Protein AF-A0A7X2PID3-F1 (afdb_monomer)

Solvent-accessible surface area (backbone atoms only — not comparable to full-atom values): 10581 Å² total; per-residue (Å²): 143,71,69,73,67,54,54,54,52,54,54,49,55,57,60,65,68,38,76,79,50,71,44,66,67,56,44,52,41,30,60,63,50,22,77,41,96,70,29,56,74,47,32,72,69,48,51,76,67,52,42,20,40,58,51,20,53,51,49,49,54,57,49,44,69,58,53,61,97,83,53,59,72,64,43,48,53,52,49,40,38,53,50,31,47,40,32,70,4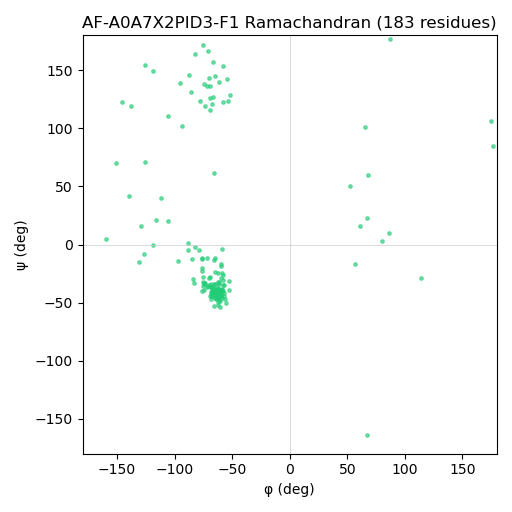1,57,72,47,56,77,84,57,35,40,66,49,29,46,55,63,26,58,72,76,64,50,79,40,79,86,34,38,59,43,53,27,52,36,52,42,68,67,32,52,52,95,94,35,47,46,42,53,76,57,65,65,27,28,51,32,32,36,42,70,57,36,62,54,100,82,54,83,57,26,68,56,51,50,52,53,42,48,49,58,33,48,77,72,41,91,72,83,75,93,81,88,83,87,83,85,125

Foldseek 3Di:
DPDPVVVVVVVVVVLCPDPLVPDPVLVVLLCVLLVDPPHNVNSSVDDSLRSLLSVLVVLLVLLCVLADPPWDPVLSLLLLLLLLLCQLLQFDALVVQQVVLVVSCVQQVNAGVVGSVSSSVSSCVSQDDPNGRGHDDDNSSSVSSLCVNQVDPPDGCSVVSVVVSVVSSVVVCPDDDDDDDPPDD

Sequence (185 aa):
MEPRFQEETHSFDNRLAESRWQGPLYRMMAALVSVQPGGLPEALSLTRADLALHLADREIGRIGRFLPSAAPEESAQLLTRLAAIVTACRSLEPSELLPIAVEESAIPGIQFPGGPRVAATRIAEALSRQDRLAPIVPDTVGEAVLLSAFGGRNLPGGTQALVRTARRADQRHDANVCFAITRTC

pLDDT: mean 79.77, std 17.1, range [28.94, 94.88]

Mean predicted aligned error: 9.63 Å

Radius of gyration: 19.4 Å; Cα contacts (8 Å, |Δi|>4): 186; chains: 1; bounding box: 54×44×45 Å

Structure (mmCIF, N/CA/C/O backbone):
data_AF-A0A7X2PID3-F1
#
_entry.id   AF-A0A7X2PID3-F1
#
loop_
_atom_site.group_PDB
_atom_site.id
_atom_site.type_symbol
_atom_site.label_atom_id
_atom_site.label_alt_id
_atom_site.label_comp_id
_atom_site.label_asym_id
_atom_site.label_entity_id
_atom_site.label_seq_id
_atom_site.pdbx_PDB_ins_code
_atom_site.Cartn_x
_atom_site.Cartn_y
_atom_site.Cartn_z
_atom_site.occupancy
_atom_site.B_iso_or_equiv
_atom_site.auth_seq_id
_atom_site.auth_comp_id
_atom_site.auth_asym_id
_atom_site.auth_atom_id
_atom_site.pdbx_PDB_model_num
ATOM 1 N N . MET A 1 1 ? -37.473 -19.645 23.113 1.00 46.62 1 MET A N 1
ATOM 2 C CA . MET A 1 1 ? -36.323 -19.615 22.184 1.00 46.62 1 MET A CA 1
ATOM 3 C C . MET A 1 1 ? -35.983 -18.148 21.975 1.00 46.62 1 MET A C 1
ATOM 5 O O . MET A 1 1 ? -36.438 -17.573 21.008 1.00 46.62 1 MET A O 1
ATOM 9 N N . GLU A 1 2 ? -35.325 -17.510 22.949 1.00 53.31 2 GLU A N 1
ATOM 10 C CA . GLU A 1 2 ? -35.147 -16.041 22.957 1.00 53.31 2 GLU A CA 1
ATOM 11 C C . GLU A 1 2 ? -34.005 -15.441 23.823 1.00 53.31 2 GLU A C 1
ATOM 13 O O . GLU A 1 2 ? -33.902 -14.223 23.839 1.00 53.31 2 GLU A O 1
ATOM 18 N N . PRO A 1 3 ? -33.103 -16.185 24.508 1.00 54.94 3 PRO A N 1
ATOM 19 C CA . PRO A 1 3 ? -32.028 -15.527 25.269 1.00 54.94 3 PRO A CA 1
ATOM 20 C C . PRO A 1 3 ? -30.805 -15.142 24.409 1.00 54.94 3 PRO A C 1
ATOM 22 O O . PRO A 1 3 ? -30.186 -14.109 24.641 1.00 54.94 3 PRO A O 1
ATOM 25 N N . ARG A 1 4 ? -30.470 -15.930 23.373 1.00 54.03 4 ARG A N 1
ATOM 26 C CA . ARG A 1 4 ? -29.217 -15.766 22.603 1.00 54.03 4 ARG A CA 1
ATOM 27 C C . ARG A 1 4 ? -29.169 -14.478 21.758 1.00 54.03 4 ARG A C 1
ATOM 29 O O . ARG A 1 4 ? -28.113 -13.876 21.637 1.00 54.03 4 ARG A O 1
ATOM 36 N N . PHE A 1 5 ? -30.303 -14.026 21.218 1.00 52.12 5 PHE A N 1
ATOM 37 C CA . PHE A 1 5 ? -30.361 -12.805 20.393 1.00 52.12 5 PHE A CA 1
ATOM 38 C C . PHE A 1 5 ? -30.274 -11.505 21.217 1.00 52.12 5 PHE A C 1
ATOM 40 O O . PHE A 1 5 ? -29.781 -10.489 20.725 1.00 52.12 5 PHE A O 1
ATOM 47 N N . GLN A 1 6 ? -30.723 -11.521 22.477 1.00 52.59 6 GLN A N 1
ATOM 48 C CA . GLN A 1 6 ? -30.641 -10.349 23.357 1.00 52.59 6 GLN A CA 1
ATOM 49 C C . GLN A 1 6 ? -29.206 -10.102 23.847 1.00 52.59 6 GLN A C 1
ATOM 51 O O . GLN A 1 6 ? -28.764 -8.954 23.867 1.00 52.59 6 GLN A O 1
ATOM 56 N N . GLU A 1 7 ? -28.450 -11.157 24.167 1.00 59.66 7 GLU A N 1
ATOM 57 C CA . GLU A 1 7 ? -27.035 -11.041 24.559 1.00 59.66 7 GLU A CA 1
ATOM 58 C C . GLU A 1 7 ? -26.162 -10.436 23.447 1.00 59.66 7 GLU A C 1
ATOM 60 O O . GLU A 1 7 ? -25.331 -9.565 23.715 1.00 59.66 7 GLU A O 1
ATOM 65 N N . GLU A 1 8 ? -26.381 -10.837 22.191 1.00 58.53 8 GLU A N 1
ATOM 66 C CA . GLU A 1 8 ? -25.640 -10.310 21.037 1.00 58.53 8 GLU A CA 1
ATOM 67 C C . GLU A 1 8 ? -25.922 -8.817 20.795 1.00 58.53 8 GLU A C 1
ATOM 69 O O . GLU A 1 8 ? -24.996 -8.052 20.515 1.00 58.53 8 GLU A O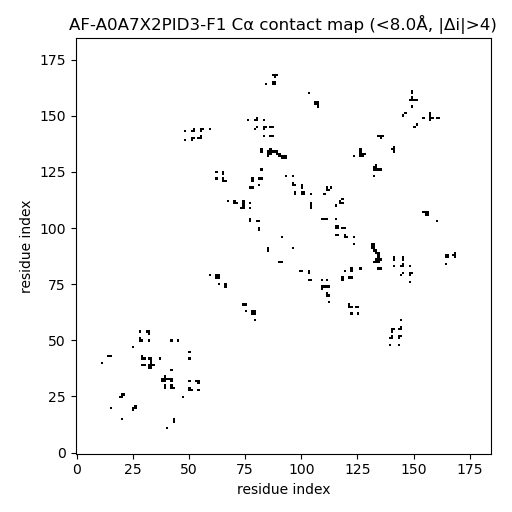 1
ATOM 74 N N . THR A 1 9 ? -27.172 -8.380 20.985 1.00 62.22 9 THR A N 1
ATOM 75 C CA . THR A 1 9 ? -27.581 -6.974 20.805 1.00 62.22 9 THR A CA 1
ATOM 76 C C . THR A 1 9 ? -26.977 -6.070 21.887 1.00 62.22 9 THR A C 1
ATOM 78 O O . THR A 1 9 ? -26.392 -5.033 21.579 1.00 62.22 9 THR A O 1
ATOM 81 N N . HIS A 1 10 ? -27.011 -6.498 23.154 1.00 66.06 10 HIS A N 1
ATOM 82 C CA . HIS A 1 10 ? -26.393 -5.746 24.252 1.00 66.06 10 HIS A CA 1
ATOM 83 C C . HIS A 1 10 ? -24.861 -5.700 24.162 1.00 66.06 10 HIS A C 1
ATOM 85 O O . HIS A 1 10 ? -24.253 -4.674 24.470 1.00 66.06 10 HIS A O 1
ATOM 91 N N . SER A 1 11 ? -24.215 -6.787 23.727 1.00 74.81 11 SER A N 1
ATOM 92 C CA . SER A 1 11 ? -22.766 -6.807 23.488 1.00 74.81 11 SER A CA 1
ATOM 93 C C . SER A 1 11 ? -22.364 -5.836 22.374 1.00 74.81 11 SER A C 1
ATOM 95 O O . SER A 1 11 ? -21.377 -5.111 22.502 1.00 74.81 11 SER A O 1
ATOM 97 N N . PHE A 1 12 ? -23.153 -5.776 21.301 1.00 70.31 12 PHE A N 1
ATOM 98 C CA . PHE A 1 12 ? -22.946 -4.852 20.192 1.00 70.31 12 PHE A CA 1
ATOM 99 C C . PHE A 1 12 ? -23.050 -3.381 20.621 1.00 70.31 12 PHE A C 1
ATOM 101 O O . PHE A 1 12 ? -22.114 -2.613 20.379 1.00 70.31 12 PHE A O 1
ATOM 108 N N . ASP A 1 13 ? -24.138 -3.004 21.298 1.00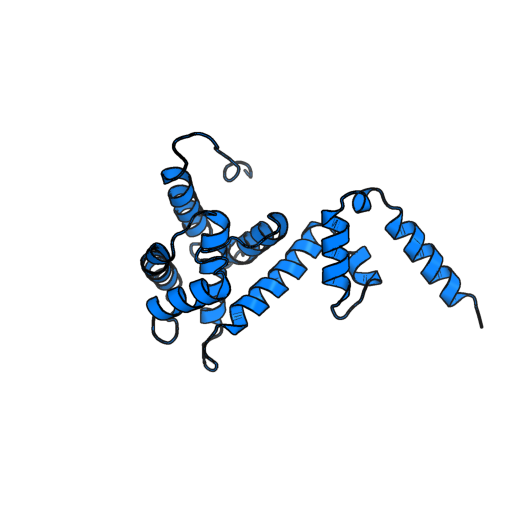 76.56 13 ASP A N 1
ATOM 109 C CA . ASP A 1 13 ? -24.376 -1.622 21.732 1.00 76.56 13 ASP A CA 1
ATOM 110 C C . ASP A 1 13 ? -23.286 -1.137 22.694 1.00 76.56 13 ASP A C 1
ATOM 112 O O . ASP A 1 13 ? -22.763 -0.029 22.551 1.00 76.56 13 ASP A O 1
ATOM 116 N N . ASN A 1 14 ? -22.864 -2.003 23.620 1.00 79.62 14 ASN A N 1
ATOM 117 C CA . ASN A 1 14 ? -21.778 -1.702 24.548 1.00 79.62 14 ASN A CA 1
ATOM 118 C C . ASN A 1 14 ? -20.450 -1.459 23.823 1.00 79.62 14 ASN A C 1
ATOM 120 O O . ASN A 1 14 ? -19.725 -0.528 24.172 1.00 79.62 14 ASN A O 1
ATOM 124 N N . ARG A 1 15 ? -20.137 -2.253 22.790 1.00 77.06 15 ARG A N 1
ATOM 125 C CA . ARG A 1 15 ? -18.902 -2.086 22.011 1.00 77.06 15 ARG A CA 1
ATOM 126 C C . ARG A 1 15 ? -18.921 -0.808 21.198 1.00 77.06 15 ARG A C 1
ATOM 128 O O . ARG A 1 15 ? -17.903 -0.129 21.139 1.00 77.06 15 ARG A O 1
ATOM 135 N N . LEU A 1 16 ? -20.054 -0.461 20.589 1.00 76.94 16 LEU A N 1
ATOM 136 C CA . LEU A 1 16 ? -20.193 0.767 19.805 1.00 76.94 16 LEU A CA 1
ATOM 137 C C . LEU A 1 16 ? -20.163 2.030 20.686 1.00 76.94 16 LEU A C 1
ATOM 139 O O . LEU A 1 16 ? -19.709 3.080 20.230 1.00 76.94 16 LEU A O 1
ATOM 143 N N . ALA A 1 17 ? -20.587 1.923 21.949 1.00 82.19 17 ALA A N 1
ATOM 144 C CA . ALA A 1 17 ? -20.535 3.006 22.930 1.00 82.19 17 ALA A CA 1
ATOM 145 C C . ALA A 1 17 ? -19.112 3.333 23.432 1.00 82.19 17 ALA A C 1
ATOM 147 O O . ALA A 1 17 ? -18.910 4.366 24.075 1.00 82.19 17 ALA A O 1
ATOM 148 N N . GLU A 1 18 ? -18.110 2.494 23.142 1.00 83.19 18 GLU A N 1
ATOM 149 C CA . GLU A 1 18 ? -16.726 2.731 23.562 1.00 83.19 18 GLU A CA 1
ATOM 150 C C . GLU A 1 18 ? -16.154 4.033 22.968 1.00 83.19 18 GLU A C 1
ATOM 152 O O . GLU A 1 18 ? -16.320 4.350 21.786 1.00 83.19 18 GLU A O 1
ATOM 157 N N . SER A 1 19 ? -15.389 4.776 23.775 1.00 80.75 19 SER A N 1
ATOM 158 C CA . SER A 1 19 ? -14.834 6.090 23.407 1.00 80.75 19 SER A CA 1
ATOM 159 C C . SER A 1 19 ? -13.946 6.068 22.158 1.00 80.75 19 SER A C 1
ATOM 161 O O . SER A 1 19 ? -13.867 7.069 21.442 1.00 80.75 19 SER A O 1
ATOM 163 N N . ARG A 1 20 ? -13.321 4.926 21.838 1.00 78.00 20 ARG A N 1
ATOM 164 C CA . ARG A 1 20 ? -12.522 4.763 20.615 1.00 78.00 20 ARG A CA 1
ATOM 165 C C . ARG A 1 20 ? -13.328 5.042 19.344 1.00 78.00 20 ARG A C 1
ATOM 167 O O . ARG A 1 20 ? -12.763 5.565 18.387 1.00 78.00 20 ARG A O 1
ATOM 174 N N . TRP A 1 21 ? -14.641 4.792 19.341 1.00 81.62 21 TRP A N 1
ATOM 175 C CA . TRP A 1 21 ? -15.518 5.001 18.183 1.00 81.62 21 TRP A CA 1
ATOM 176 C C . TRP A 1 21 ? -15.938 6.451 17.957 1.00 81.62 21 TRP A C 1
ATOM 178 O O . TRP A 1 21 ? -16.547 6.751 16.933 1.00 81.62 21 TRP A O 1
ATOM 188 N N . GLN A 1 22 ? -15.584 7.383 18.842 1.00 81.25 22 GLN A N 1
ATOM 189 C CA . GLN A 1 22 ? -15.936 8.794 18.658 1.00 81.25 22 GLN A CA 1
ATOM 190 C C . GLN A 1 22 ? -15.316 9.377 17.373 1.00 81.25 22 GLN A C 1
ATOM 192 O O . GLN A 1 22 ? -15.947 10.179 16.680 1.00 81.25 22 GLN A O 1
ATOM 197 N N . GLY A 1 23 ? -14.132 8.892 16.976 1.00 84.44 23 GLY A N 1
ATOM 198 C CA . GLY A 1 23 ? -13.455 9.300 15.746 1.00 84.44 23 GLY A CA 1
ATOM 199 C C . GLY A 1 23 ? -14.197 8.854 14.471 1.00 84.44 23 GLY A C 1
ATOM 200 O O . GLY A 1 23 ? -14.346 7.648 14.253 1.00 84.44 23 GLY A O 1
ATOM 201 N N . PRO A 1 24 ? -14.616 9.776 13.579 1.00 87.06 24 PRO A N 1
ATOM 202 C CA . PRO A 1 24 ? -15.381 9.426 12.377 1.00 87.06 24 PRO A CA 1
ATOM 203 C C . PRO A 1 24 ? -14.595 8.519 11.421 1.00 87.06 24 PRO A C 1
ATOM 205 O O . PRO A 1 24 ? -15.148 7.559 10.893 1.00 87.06 24 PRO A O 1
ATOM 208 N N . LEU A 1 25 ? -13.286 8.750 11.269 1.00 86.56 25 LEU A N 1
ATOM 209 C CA . LEU A 1 25 ? -12.424 7.918 10.426 1.00 86.56 25 LEU A CA 1
ATOM 210 C C . LEU A 1 25 ? -12.391 6.454 10.887 1.00 86.56 25 LEU A C 1
ATOM 212 O O . LEU A 1 25 ? -12.456 5.543 10.070 1.00 86.56 25 LEU A O 1
ATOM 216 N N . TYR A 1 26 ? -12.318 6.220 12.197 1.00 87.94 26 TYR A N 1
ATOM 217 C CA . TYR A 1 26 ? -12.250 4.870 12.752 1.00 87.94 26 TYR A CA 1
ATOM 218 C C . TYR A 1 26 ? -13.556 4.096 12.517 1.00 87.94 26 TYR A C 1
ATOM 220 O O . TYR A 1 26 ? -13.517 2.935 12.112 1.00 87.94 26 TYR A O 1
ATOM 228 N N . ARG A 1 27 ? -14.709 4.771 12.634 1.00 89.12 27 ARG A N 1
ATOM 229 C CA . ARG A 1 27 ? -16.018 4.210 12.258 1.00 89.12 27 ARG A CA 1
ATOM 230 C C . ARG A 1 27 ? -16.119 3.906 10.765 1.00 89.12 27 ARG A C 1
ATOM 232 O O . ARG A 1 27 ? -16.603 2.839 10.401 1.00 89.12 27 ARG A O 1
ATOM 239 N N . MET A 1 28 ? -15.640 4.805 9.905 1.00 91.56 28 MET A N 1
ATOM 240 C CA . MET A 1 28 ? -15.629 4.576 8.456 1.00 91.56 28 MET A CA 1
ATOM 241 C C . MET A 1 28 ? -14.765 3.368 8.083 1.00 91.56 28 MET A C 1
ATOM 243 O O . MET A 1 28 ? -15.189 2.551 7.271 1.00 91.56 28 MET A O 1
ATOM 247 N N . MET A 1 29 ? -13.589 3.213 8.700 1.00 92.69 29 MET A N 1
ATOM 248 C CA . MET A 1 29 ? -12.741 2.044 8.459 1.00 92.69 29 MET A CA 1
ATOM 249 C C . MET A 1 29 ? -13.420 0.747 8.914 1.00 92.69 29 MET A C 1
ATOM 251 O O . MET A 1 29 ? -13.443 -0.212 8.150 1.00 92.69 29 MET A O 1
ATOM 255 N N . ALA A 1 30 ? -14.043 0.727 10.097 1.00 91.44 30 ALA A N 1
ATOM 256 C CA . ALA A 1 30 ? -14.777 -0.450 10.567 1.00 91.44 30 ALA A CA 1
ATOM 257 C C . ALA A 1 30 ? -15.957 -0.801 9.651 1.00 91.44 30 ALA A C 1
ATOM 259 O O . ALA A 1 30 ? -16.151 -1.968 9.326 1.00 91.44 30 ALA A O 1
ATOM 260 N N . ALA A 1 31 ? -16.700 0.198 9.168 1.00 91.94 31 ALA A N 1
ATOM 261 C CA . ALA A 1 31 ? -17.789 -0.008 8.216 1.00 91.94 31 ALA A CA 1
ATOM 262 C C . ALA A 1 31 ? -17.305 -0.535 6.852 1.00 91.94 31 ALA A C 1
ATOM 264 O O . ALA A 1 31 ? -17.994 -1.316 6.208 1.00 91.94 31 ALA A O 1
ATOM 265 N N . LEU A 1 32 ? -16.120 -0.126 6.391 1.00 91.62 32 LEU A N 1
ATOM 266 C CA . LEU A 1 32 ? -15.540 -0.648 5.150 1.00 91.62 32 LEU A CA 1
ATOM 267 C C . LEU A 1 32 ? -15.000 -2.073 5.313 1.00 91.62 32 LEU A C 1
ATOM 269 O O . LEU A 1 32 ? -15.065 -2.859 4.365 1.00 91.62 32 LEU A O 1
ATOM 273 N N . VAL A 1 33 ? -14.469 -2.404 6.494 1.00 92.56 33 VAL A N 1
ATOM 274 C CA . VAL A 1 33 ? -13.993 -3.753 6.823 1.00 92.56 33 VAL A CA 1
ATOM 275 C C . VAL A 1 33 ? -15.158 -4.714 7.055 1.00 92.56 33 VAL A C 1
ATOM 277 O O . VAL A 1 33 ? -15.063 -5.862 6.644 1.00 92.56 33 VAL A O 1
ATOM 280 N N . SER A 1 34 ? -16.290 -4.259 7.598 1.00 91.38 34 SER A N 1
ATOM 281 C CA . SER A 1 34 ? -17.451 -5.120 7.870 1.00 91.38 34 SER A CA 1
ATOM 282 C C . SER A 1 34 ? -18.125 -5.710 6.626 1.00 91.38 34 SER A C 1
ATOM 284 O O . SER A 1 34 ? -18.950 -6.609 6.752 1.00 91.38 34 SER A O 1
ATOM 286 N N . VAL A 1 35 ? -17.782 -5.234 5.424 1.00 88.94 35 VAL A N 1
ATOM 287 C CA . VAL A 1 35 ? -18.231 -5.819 4.147 1.00 88.94 35 VAL A CA 1
ATOM 288 C C . VAL A 1 35 ? -17.469 -7.120 3.822 1.00 88.94 35 VAL A C 1
ATOM 290 O O . VAL A 1 35 ? -17.848 -7.851 2.910 1.00 88.94 35 VAL A O 1
ATOM 293 N N . GLN A 1 36 ? -16.389 -7.424 4.548 1.00 81.06 36 GLN A N 1
ATOM 294 C CA . GLN A 1 36 ? -15.588 -8.639 4.387 1.00 81.06 36 GLN A CA 1
ATOM 295 C C . GLN A 1 36 ? -16.208 -9.844 5.128 1.00 81.06 36 GLN A C 1
ATOM 297 O O . GLN A 1 36 ? -17.071 -9.662 5.995 1.00 81.06 36 GLN A O 1
ATOM 302 N N . PRO A 1 37 ? -15.782 -11.086 4.811 1.00 77.19 37 PRO A N 1
ATOM 303 C CA . PRO A 1 37 ? -16.124 -12.256 5.619 1.00 77.19 37 PRO A CA 1
ATOM 304 C C . PRO A 1 37 ? -15.770 -11.993 7.088 1.00 77.19 37 PRO A C 1
ATOM 306 O O . PRO A 1 37 ? -14.663 -11.545 7.358 1.00 77.19 37 PRO A O 1
ATOM 309 N N . GLY A 1 38 ? -16.722 -12.208 8.003 1.00 80.44 38 GLY A N 1
ATOM 310 C CA . GLY A 1 38 ? -16.590 -11.821 9.418 1.00 80.44 38 GLY A CA 1
ATOM 311 C C . GLY A 1 38 ? -17.561 -10.731 9.871 1.00 80.44 38 GLY A C 1
ATOM 312 O O . GLY A 1 38 ? -18.029 -10.719 11.013 1.00 80.44 38 GLY A O 1
ATOM 313 N N . GLY A 1 39 ? -17.961 -9.857 8.945 1.00 87.00 39 GLY A N 1
ATOM 314 C CA . GLY A 1 39 ? -19.012 -8.877 9.183 1.00 87.00 39 GLY A CA 1
ATOM 315 C C . GLY A 1 39 ? -18.655 -7.793 10.207 1.00 87.00 39 GLY A C 1
ATOM 316 O O . GLY A 1 39 ? -17.503 -7.555 10.574 1.00 87.00 39 GLY A O 1
ATOM 317 N N . LEU A 1 40 ? -19.688 -7.100 10.684 1.00 85.44 40 LEU A N 1
ATOM 318 C CA . LEU A 1 40 ? -19.553 -6.006 11.647 1.00 85.44 40 LEU A CA 1
ATOM 319 C C . LEU A 1 40 ? -19.019 -6.433 13.032 1.00 85.44 40 LEU A C 1
ATOM 321 O O . LEU A 1 40 ? -18.207 -5.689 13.583 1.00 85.44 40 LEU A O 1
ATOM 325 N N . PRO A 1 41 ? -19.398 -7.593 13.609 1.00 85.50 41 PRO A N 1
ATOM 326 C CA . PRO A 1 41 ? -18.889 -8.007 14.917 1.00 85.50 41 PRO A CA 1
ATOM 327 C C . PRO A 1 41 ? -17.367 -8.167 14.956 1.00 85.50 41 PRO A C 1
ATOM 329 O O . PRO A 1 41 ? -16.745 -7.755 15.940 1.00 85.50 41 PRO A O 1
ATOM 332 N N . GLU A 1 42 ? -16.775 -8.712 13.890 1.00 86.88 42 GLU A N 1
ATOM 333 C CA . GLU A 1 42 ? -15.324 -8.840 13.752 1.00 86.88 42 GLU A CA 1
ATOM 334 C C . GLU A 1 42 ? -14.670 -7.467 13.580 1.00 86.88 42 GLU A C 1
ATOM 336 O O . GLU A 1 42 ? -13.743 -7.136 14.322 1.00 86.88 42 GLU A O 1
ATOM 341 N N . ALA A 1 43 ? -15.216 -6.616 12.706 1.00 88.62 43 ALA A N 1
ATOM 342 C CA . ALA A 1 43 ? -14.715 -5.259 12.496 1.00 88.62 43 ALA A CA 1
ATOM 343 C C . ALA A 1 43 ? -14.689 -4.419 13.791 1.00 88.62 43 ALA A C 1
ATOM 345 O O . ALA A 1 43 ? -13.772 -3.626 13.997 1.00 88.62 43 ALA A O 1
ATOM 346 N N . LEU A 1 44 ? -15.652 -4.617 14.700 1.00 88.12 44 LEU A N 1
ATOM 347 C CA . LEU A 1 44 ? -15.683 -3.940 16.003 1.00 88.12 44 LEU A CA 1
ATOM 348 C C . LEU A 1 44 ? -14.677 -4.509 17.030 1.00 88.12 44 LEU A C 1
ATOM 350 O O . LEU A 1 44 ? -14.442 -3.890 18.072 1.00 88.12 44 LEU A O 1
ATOM 354 N N . SER A 1 45 ? -14.065 -5.674 16.785 1.00 88.25 45 SER A N 1
ATOM 355 C CA . SER A 1 45 ? -12.975 -6.212 17.640 1.00 88.25 45 SER A CA 1
ATOM 356 C C . SER A 1 45 ? -11.625 -5.661 17.283 1.00 88.25 45 SER A C 1
ATOM 358 O O . SER A 1 45 ? -10.774 -5.556 18.161 1.00 88.25 45 SER A O 1
ATOM 360 N N . LEU A 1 46 ? -11.449 -5.313 16.018 1.00 89.50 46 LEU A N 1
ATOM 361 C CA . LEU A 1 46 ? -10.178 -4.876 15.489 1.00 89.50 46 LEU A CA 1
ATOM 362 C C . LEU A 1 46 ? -9.753 -3.554 16.126 1.00 89.50 46 LEU A C 1
ATOM 364 O O . LEU A 1 46 ? -10.580 -2.697 16.457 1.00 89.50 46 LEU A O 1
ATOM 368 N N . THR A 1 47 ? 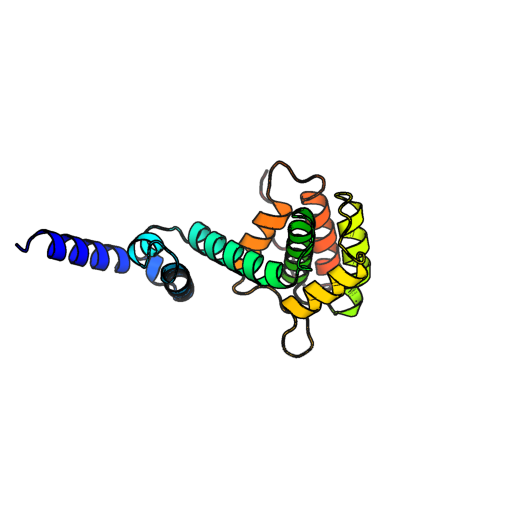-8.447 -3.398 16.321 1.00 89.31 47 THR A N 1
ATOM 369 C CA . THR A 1 47 ? -7.870 -2.110 16.693 1.00 89.31 47 THR A CA 1
ATOM 370 C C . THR A 1 47 ? -7.829 -1.183 15.476 1.00 89.31 47 THR A C 1
ATOM 372 O O . THR A 1 47 ? -8.049 -1.584 14.333 1.00 89.31 47 THR A O 1
ATOM 375 N N . ARG A 1 48 ? -7.491 0.092 15.695 1.00 87.38 48 ARG A N 1
ATOM 376 C CA . ARG A 1 48 ? -7.278 1.048 14.597 1.00 87.38 48 ARG A CA 1
ATOM 377 C C . ARG A 1 48 ? -6.177 0.610 13.634 1.00 87.38 48 ARG A C 1
ATOM 379 O O . ARG A 1 48 ? -6.326 0.834 12.436 1.00 87.38 48 ARG A O 1
ATOM 386 N N . ALA A 1 49 ? -5.106 0.015 14.153 1.00 87.19 49 ALA A N 1
ATOM 387 C CA . ALA A 1 49 ? -4.015 -0.497 13.335 1.00 87.19 49 ALA A CA 1
ATOM 388 C C . ALA A 1 49 ? -4.479 -1.695 12.500 1.00 87.19 49 ALA A C 1
ATOM 390 O O . ALA A 1 49 ? -4.242 -1.715 11.297 1.00 87.19 49 ALA A O 1
ATOM 391 N N . ASP A 1 50 ? -5.219 -2.626 13.106 1.00 90.31 50 ASP A N 1
ATOM 392 C CA . ASP A 1 50 ? -5.721 -3.802 12.392 1.00 90.31 50 ASP A CA 1
ATOM 393 C C . ASP A 1 50 ? -6.679 -3.395 11.268 1.00 90.31 50 ASP A C 1
ATOM 395 O O . ASP A 1 50 ? -6.517 -3.827 10.132 1.00 90.31 50 ASP A O 1
ATOM 399 N N . LEU A 1 51 ? -7.623 -2.483 11.532 1.00 92.25 51 LEU A N 1
ATOM 400 C CA . LEU A 1 51 ? -8.511 -1.963 10.486 1.00 92.25 51 LEU A CA 1
ATOM 401 C C . LEU A 1 51 ? -7.738 -1.316 9.329 1.00 92.25 51 LEU A C 1
ATOM 403 O O . LEU A 1 51 ? -8.110 -1.491 8.169 1.00 92.25 51 LEU A O 1
ATOM 407 N N . ALA A 1 52 ? -6.674 -0.569 9.630 1.00 92.31 52 ALA A N 1
ATOM 408 C CA . ALA A 1 52 ? -5.837 0.042 8.605 1.00 92.31 52 ALA A CA 1
ATOM 409 C C . ALA A 1 52 ? -5.081 -1.012 7.781 1.00 92.31 52 ALA A C 1
ATOM 411 O O . ALA A 1 52 ? -5.019 -0.876 6.562 1.00 92.31 52 ALA A O 1
ATOM 412 N N . LEU A 1 53 ? -4.574 -2.073 8.418 1.00 92.31 53 LEU A N 1
ATOM 413 C CA . LEU A 1 53 ? -3.918 -3.200 7.748 1.00 92.31 53 LEU A CA 1
ATOM 414 C C . LEU A 1 53 ? -4.895 -3.975 6.853 1.00 92.31 53 LEU A C 1
ATOM 416 O O . LEU A 1 53 ? -4.604 -4.175 5.680 1.00 92.31 53 LEU A O 1
ATOM 420 N N . HIS A 1 54 ? -6.102 -4.287 7.334 1.00 93.19 54 HIS A N 1
ATOM 421 C CA . HIS A 1 54 ? -7.139 -4.933 6.517 1.00 93.19 54 HIS A CA 1
ATOM 422 C C . HIS A 1 54 ? -7.513 -4.109 5.273 1.00 93.19 54 HIS A C 1
ATOM 424 O O . HIS A 1 54 ? -7.770 -4.657 4.199 1.00 93.19 54 HIS A O 1
ATOM 430 N N . LEU A 1 55 ? -7.579 -2.781 5.401 1.00 94.31 55 LEU A N 1
ATOM 431 C CA . LEU A 1 55 ? -7.835 -1.901 4.260 1.00 94.31 55 LEU A CA 1
ATOM 432 C C . LEU A 1 55 ? -6.612 -1.761 3.347 1.00 94.31 55 LEU A C 1
ATOM 434 O O . LEU A 1 55 ? -6.787 -1.654 2.134 1.00 94.31 55 LEU A O 1
ATOM 438 N N . ALA A 1 56 ? -5.397 -1.803 3.895 1.00 94.44 56 ALA A N 1
ATOM 439 C CA . ALA A 1 56 ? -4.167 -1.830 3.113 1.00 94.44 56 ALA A CA 1
ATOM 440 C C . ALA A 1 56 ? -4.078 -3.101 2.261 1.00 94.44 56 ALA A C 1
ATOM 442 O O . ALA A 1 56 ? -3.815 -2.993 1.067 1.00 94.44 56 ALA A O 1
ATOM 443 N N . ASP A 1 57 ? -4.402 -4.271 2.816 1.00 93.44 57 ASP A N 1
ATOM 444 C CA . ASP A 1 57 ? -4.456 -5.536 2.073 1.00 93.44 57 ASP A CA 1
ATOM 445 C C . ASP A 1 57 ? -5.462 -5.470 0.921 1.00 93.44 57 ASP A C 1
ATOM 447 O O . ASP A 1 57 ? -5.188 -5.912 -0.197 1.00 93.44 57 ASP A O 1
ATOM 451 N N . ARG A 1 58 ? -6.621 -4.845 1.157 1.00 92.94 58 ARG A N 1
ATOM 452 C CA . ARG A 1 58 ? -7.620 -4.608 0.111 1.00 92.94 58 ARG A CA 1
ATOM 453 C C . ARG A 1 58 ? -7.093 -3.686 -0.989 1.00 92.94 58 ARG A C 1
ATOM 455 O O . ARG A 1 58 ? -7.332 -3.961 -2.166 1.00 92.94 58 ARG A O 1
ATOM 462 N N . GLU A 1 59 ? -6.403 -2.606 -0.635 1.00 94.38 59 GLU A N 1
ATOM 463 C CA . GLU A 1 59 ? -5.810 -1.689 -1.613 1.00 94.38 59 GLU A CA 1
ATOM 464 C C . GLU A 1 59 ? -4.667 -2.344 -2.393 1.00 94.38 59 GLU A C 1
ATOM 466 O O . GLU A 1 59 ? -4.613 -2.214 -3.616 1.00 94.38 59 GLU A O 1
ATOM 471 N N . ILE A 1 60 ? -3.819 -3.130 -1.732 1.00 93.81 60 ILE A N 1
ATOM 472 C CA . ILE A 1 60 ? -2.790 -3.956 -2.373 1.00 93.81 60 ILE A CA 1
ATOM 473 C C . ILE A 1 60 ? -3.443 -4.941 -3.346 1.00 93.81 60 ILE A C 1
ATOM 475 O O . ILE A 1 60 ? -3.036 -5.027 -4.503 1.00 93.81 60 ILE A O 1
ATOM 479 N N . GLY A 1 61 ? -4.518 -5.616 -2.933 1.00 93.31 61 GLY A N 1
ATOM 480 C CA . GLY A 1 61 ? -5.295 -6.502 -3.798 1.00 93.31 61 GLY A CA 1
ATOM 481 C C . GLY A 1 61 ? -5.928 -5.773 -4.989 1.00 93.31 61 GLY A C 1
ATOM 482 O O . GLY A 1 61 ? -5.942 -6.303 -6.100 1.00 93.31 61 GLY A O 1
ATOM 483 N N . ARG A 1 62 ? -6.417 -4.538 -4.802 1.00 94.12 62 ARG A N 1
ATOM 484 C CA . ARG A 1 62 ? -6.929 -3.684 -5.888 1.00 94.12 62 ARG A CA 1
ATOM 485 C C . ARG A 1 62 ? -5.824 -3.333 -6.883 1.00 94.12 62 ARG A C 1
ATOM 487 O O . ARG A 1 62 ? -6.057 -3.439 -8.084 1.00 94.12 62 ARG A O 1
ATOM 494 N N . ILE A 1 63 ? -4.646 -2.944 -6.402 1.00 94.56 63 ILE A N 1
ATOM 495 C CA . ILE A 1 63 ? -3.474 -2.618 -7.229 1.00 94.56 63 ILE A CA 1
ATOM 496 C C . ILE A 1 63 ? -2.961 -3.867 -7.959 1.00 94.56 63 ILE A C 1
ATOM 498 O O . ILE A 1 63 ? -2.616 -3.799 -9.136 1.00 94.56 63 ILE A O 1
ATOM 502 N N . GLY A 1 64 ? -3.000 -5.032 -7.312 1.00 92.69 64 GLY A N 1
ATOM 503 C CA . GLY A 1 64 ? -2.640 -6.315 -7.915 1.00 92.69 64 GLY A CA 1
ATOM 504 C C . GLY A 1 64 ? -3.474 -6.676 -9.149 1.00 92.69 64 GLY A C 1
ATOM 505 O O . GLY A 1 64 ? -2.981 -7.371 -10.031 1.00 92.69 64 GLY A O 1
ATOM 506 N N . ARG A 1 65 ? -4.698 -6.145 -9.298 1.00 93.81 65 ARG A N 1
ATOM 507 C CA . ARG A 1 65 ? -5.529 -6.349 -10.506 1.00 93.81 65 ARG A CA 1
ATOM 508 C C . ARG A 1 65 ? -4.944 -5.718 -11.772 1.00 93.81 65 ARG A C 1
ATOM 510 O O . ARG A 1 65 ? -5.406 -6.035 -12.862 1.00 93.81 65 ARG A O 1
ATOM 517 N N . PHE A 1 66 ? -3.945 -4.846 -11.638 1.00 93.75 66 PHE A N 1
ATOM 518 C CA . PHE A 1 66 ? -3.213 -4.252 -12.759 1.00 93.75 66 PHE A CA 1
ATOM 519 C C . PHE A 1 66 ? -2.011 -5.104 -13.197 1.00 93.75 66 PHE A C 1
ATOM 521 O O . PHE A 1 66 ? -1.285 -4.728 -14.121 1.00 93.75 66 PHE A O 1
ATOM 528 N N . LEU A 1 67 ? -1.789 -6.261 -12.564 1.00 92.00 67 LEU A N 1
ATOM 529 C CA . LEU A 1 67 ? -0.800 -7.226 -13.022 1.00 92.00 67 LEU A CA 1
ATOM 530 C C . LEU A 1 67 ? -1.246 -7.903 -14.324 1.00 92.00 67 LEU A C 1
ATOM 532 O O . LEU A 1 67 ? -2.423 -8.228 -14.493 1.00 92.00 67 LEU A O 1
ATOM 536 N N . PRO A 1 68 ? -0.303 -8.187 -15.237 1.00 86.44 68 PRO A N 1
ATOM 537 C CA . PRO A 1 68 ? -0.544 -9.125 -16.327 1.00 86.44 68 PRO A CA 1
ATOM 538 C C . PRO A 1 68 ? -1.025 -10.485 -15.794 1.00 86.44 68 PRO A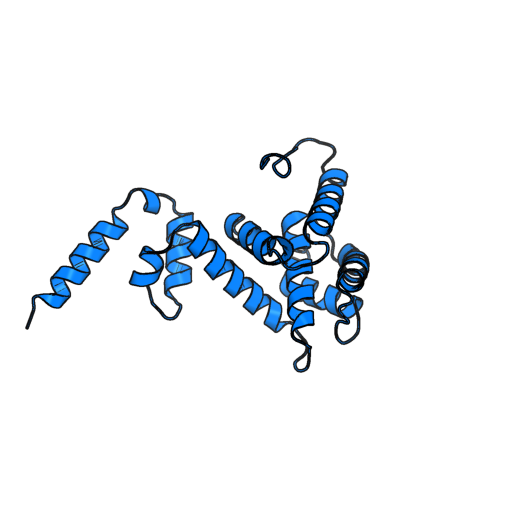 C 1
ATOM 540 O O . PRO A 1 68 ? -0.514 -10.966 -14.787 1.00 86.44 68 PRO A O 1
ATOM 543 N N . SER A 1 69 ? -1.952 -11.149 -16.493 1.00 82.44 69 SER A N 1
ATOM 544 C CA . SER A 1 69 ? -2.589 -12.400 -16.031 1.00 82.44 69 SER A CA 1
ATOM 545 C C . SER A 1 69 ? -1.632 -13.574 -15.771 1.00 82.44 69 SER A C 1
ATOM 547 O O . SER A 1 69 ? -2.023 -14.532 -15.117 1.00 82.44 69 SER A O 1
ATOM 549 N N . ALA A 1 70 ? -0.399 -13.510 -16.279 1.00 84.19 70 ALA A N 1
ATOM 550 C CA . ALA A 1 70 ? 0.650 -14.516 -16.086 1.00 84.19 70 ALA A CA 1
ATOM 551 C C . ALA A 1 70 ? 1.865 -13.964 -15.314 1.00 84.19 70 ALA A C 1
ATOM 553 O O . ALA A 1 70 ? 2.976 -14.471 -15.456 1.00 84.19 70 ALA A O 1
ATOM 554 N N . ALA A 1 71 ? 1.688 -12.875 -14.561 1.00 86.12 71 ALA A N 1
ATOM 555 C CA . ALA A 1 71 ? 2.778 -12.274 -13.810 1.00 86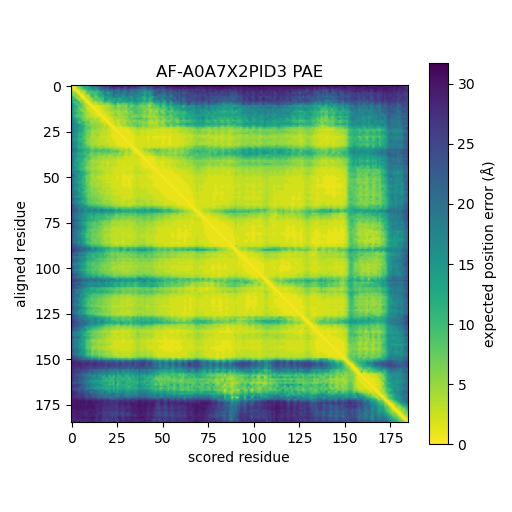.12 71 ALA A CA 1
ATOM 556 C C . ALA A 1 71 ? 3.178 -13.141 -12.600 1.00 86.12 71 ALA A C 1
ATOM 558 O O . ALA A 1 71 ? 2.292 -13.601 -11.878 1.00 86.12 71 ALA A O 1
ATOM 559 N N . PRO A 1 72 ? 4.487 -13.326 -12.345 1.00 87.44 72 PRO A N 1
ATOM 560 C CA . PRO A 1 72 ? 4.976 -13.930 -11.108 1.00 87.44 72 PRO A CA 1
ATOM 561 C C . PRO A 1 72 ? 4.513 -13.156 -9.868 1.00 87.44 72 PRO A C 1
ATOM 563 O O . PRO A 1 72 ? 4.302 -11.941 -9.940 1.00 87.44 72 PRO A O 1
ATOM 566 N N . GLU A 1 73 ? 4.411 -13.832 -8.725 1.00 84.69 73 GLU A N 1
ATOM 567 C CA . GLU A 1 73 ? 3.966 -13.239 -7.455 1.00 84.69 73 GLU A CA 1
ATOM 568 C C . GLU A 1 73 ? 4.851 -12.057 -7.021 1.00 84.69 73 GLU A C 1
ATOM 570 O O . GLU A 1 73 ? 4.364 -11.039 -6.527 1.00 84.69 73 GLU A O 1
ATOM 575 N N . GLU A 1 74 ? 6.151 -12.118 -7.305 1.00 86.38 74 GLU A N 1
ATOM 576 C CA . GLU A 1 74 ? 7.115 -11.056 -7.014 1.00 86.38 74 GLU A CA 1
ATOM 577 C C . GLU A 1 74 ? 6.790 -9.756 -7.771 1.00 86.38 74 GLU A C 1
ATOM 579 O O . GLU A 1 74 ? 7.112 -8.655 -7.321 1.00 86.38 74 GLU A O 1
ATOM 584 N N . SER A 1 75 ? 6.074 -9.848 -8.895 1.00 90.31 75 SER A N 1
ATOM 585 C CA . SER A 1 75 ? 5.597 -8.672 -9.633 1.00 90.31 75 SER A CA 1
ATOM 586 C C . SER A 1 75 ? 4.575 -7.874 -8.824 1.00 90.31 75 SER A C 1
ATOM 588 O O . SER A 1 75 ? 4.555 -6.643 -8.903 1.00 90.31 75 SER A O 1
ATOM 590 N N . ALA A 1 76 ? 3.752 -8.557 -8.018 1.00 89.94 76 ALA A N 1
ATOM 591 C CA . ALA A 1 76 ? 2.828 -7.910 -7.092 1.00 89.94 76 ALA A CA 1
ATOM 592 C C . ALA A 1 76 ? 3.595 -7.124 -6.026 1.00 89.94 76 ALA A C 1
ATOM 594 O O . ALA A 1 76 ? 3.240 -5.987 -5.723 1.00 89.94 76 ALA A O 1
ATOM 595 N N . GLN A 1 77 ? 4.694 -7.690 -5.518 1.00 89.12 77 GLN A N 1
ATOM 596 C CA . GLN A 1 77 ? 5.548 -7.019 -4.540 1.00 89.12 77 GLN A CA 1
ATOM 597 C C . GLN A 1 77 ? 6.152 -5.737 -5.119 1.00 89.12 77 GLN A C 1
ATOM 599 O O . GLN A 1 77 ? 6.134 -4.701 -4.453 1.00 89.12 77 GLN A O 1
ATOM 604 N N . LEU A 1 78 ? 6.625 -5.762 -6.371 1.00 90.94 78 LEU A N 1
ATOM 605 C CA . LEU A 1 78 ? 7.132 -4.556 -7.027 1.00 90.94 78 LEU A CA 1
ATOM 606 C C . LEU A 1 78 ? 6.044 -3.479 -7.173 1.00 90.94 78 LEU A C 1
ATOM 608 O O . LEU A 1 78 ? 6.304 -2.323 -6.841 1.00 90.94 78 LEU A O 1
ATOM 612 N N . LEU A 1 79 ? 4.826 -3.826 -7.611 1.00 93.06 79 LEU A N 1
ATOM 613 C CA . LEU A 1 79 ? 3.735 -2.843 -7.696 1.00 93.06 79 LEU A CA 1
ATOM 614 C C . LEU A 1 79 ? 3.376 -2.260 -6.328 1.00 93.06 79 LEU A C 1
ATOM 616 O O . LEU A 1 79 ? 3.208 -1.048 -6.216 1.00 93.06 79 LEU A O 1
ATOM 620 N N . THR A 1 80 ? 3.322 -3.088 -5.285 1.00 93.00 80 THR A N 1
ATOM 621 C CA . THR A 1 80 ? 3.078 -2.635 -3.909 1.00 93.00 80 THR A CA 1
ATOM 622 C C . THR A 1 80 ? 4.159 -1.663 -3.436 1.00 93.00 80 THR A C 1
ATOM 624 O O . THR A 1 80 ? 3.843 -0.624 -2.857 1.00 93.00 80 THR A O 1
ATOM 627 N N . ARG A 1 81 ? 5.436 -1.933 -3.736 1.00 91.38 81 ARG A N 1
ATOM 628 C CA . ARG A 1 81 ? 6.543 -1.017 -3.415 1.00 91.38 81 ARG A CA 1
ATOM 629 C C . ARG A 1 81 ? 6.420 0.309 -4.153 1.00 91.38 81 ARG A C 1
ATOM 631 O O . ARG A 1 81 ? 6.565 1.360 -3.535 1.00 91.38 81 ARG A O 1
ATOM 638 N N . LEU A 1 82 ? 6.115 0.281 -5.449 1.00 93.38 82 LEU A N 1
ATOM 639 C CA . LEU A 1 82 ? 5.902 1.504 -6.226 1.00 93.38 82 LEU A CA 1
ATOM 640 C C . LEU A 1 82 ? 4.707 2.306 -5.694 1.00 93.38 82 LEU A C 1
ATOM 642 O O . LEU A 1 82 ? 4.803 3.526 -5.570 1.00 93.38 82 LEU A O 1
ATOM 646 N N . ALA A 1 83 ? 3.623 1.633 -5.298 1.00 94.31 83 ALA A N 1
ATOM 647 C CA . ALA A 1 83 ? 2.471 2.271 -4.669 1.00 94.31 83 ALA A CA 1
ATOM 648 C C . ALA A 1 83 ? 2.834 2.964 -3.350 1.00 94.31 83 ALA A C 1
ATOM 650 O O . ALA A 1 83 ? 2.409 4.093 -3.089 1.00 94.31 83 ALA A O 1
ATOM 651 N N . ALA A 1 84 ? 3.650 2.300 -2.531 1.00 92.75 84 ALA A N 1
ATOM 652 C CA . ALA A 1 84 ? 4.141 2.846 -1.278 1.00 92.75 84 ALA A CA 1
ATOM 653 C C . ALA A 1 84 ? 5.036 4.076 -1.512 1.00 92.75 84 ALA A C 1
ATOM 655 O O . ALA A 1 84 ? 4.892 5.072 -0.807 1.00 92.75 84 ALA A O 1
ATOM 656 N N . ILE A 1 85 ? 5.893 4.065 -2.541 1.00 92.19 85 ILE A N 1
ATOM 657 C CA . ILE A 1 85 ? 6.725 5.224 -2.911 1.00 92.19 85 ILE A CA 1
ATOM 658 C C . ILE A 1 85 ? 5.865 6.410 -3.350 1.00 92.19 85 ILE A C 1
ATOM 660 O O . ILE A 1 85 ? 6.069 7.518 -2.861 1.00 92.19 85 ILE A O 1
ATOM 664 N N . VAL A 1 86 ? 4.873 6.191 -4.221 1.00 92.50 86 VAL A N 1
ATOM 665 C CA . VAL A 1 86 ? 3.920 7.244 -4.622 1.00 92.50 86 VAL A CA 1
ATOM 666 C C . VAL A 1 86 ? 3.212 7.822 -3.394 1.00 92.50 86 VAL A C 1
ATOM 668 O O . VAL A 1 86 ? 3.118 9.041 -3.244 1.00 92.50 86 VAL A O 1
ATOM 671 N N . THR A 1 87 ? 2.774 6.949 -2.485 1.00 92.81 87 THR A N 1
ATOM 672 C CA . THR A 1 87 ? 2.086 7.337 -1.248 1.00 92.81 87 THR A CA 1
ATOM 673 C C . THR A 1 87 ? 2.974 8.176 -0.330 1.00 92.81 87 THR A C 1
ATOM 675 O O . THR A 1 87 ? 2.530 9.209 0.166 1.00 92.81 87 THR A O 1
ATOM 678 N N . ALA A 1 88 ? 4.239 7.793 -0.150 1.00 89.50 88 ALA A N 1
ATOM 679 C CA . ALA A 1 88 ? 5.186 8.536 0.677 1.00 89.50 88 ALA A CA 1
ATOM 680 C C . ALA A 1 88 ? 5.634 9.863 0.049 1.00 89.50 88 ALA A C 1
ATOM 682 O O . ALA A 1 88 ? 5.805 10.844 0.766 1.00 89.50 88 ALA A O 1
ATOM 683 N N . CYS A 1 89 ? 5.808 9.928 -1.274 1.00 87.25 89 CYS A N 1
ATOM 684 C CA . CYS A 1 89 ? 6.235 11.161 -1.935 1.00 87.25 89 CYS A CA 1
ATOM 685 C C . CYS A 1 89 ? 5.111 12.202 -2.068 1.00 87.25 89 CYS A C 1
ATOM 687 O O . CYS A 1 89 ? 5.429 13.380 -2.201 1.00 87.25 89 CYS A O 1
ATOM 689 N N . ARG A 1 90 ? 3.828 11.799 -2.041 1.00 77.06 90 ARG A N 1
ATOM 690 C CA . ARG A 1 90 ? 2.596 12.630 -2.131 1.00 77.06 90 ARG A CA 1
ATOM 691 C C . ARG A 1 90 ? 2.444 13.542 -3.366 1.00 77.06 90 ARG A C 1
ATOM 693 O O . ARG A 1 90 ? 1.333 13.988 -3.634 1.00 77.06 90 ARG A O 1
ATOM 700 N N . SER A 1 91 ? 3.511 13.817 -4.114 1.00 72.75 91 SE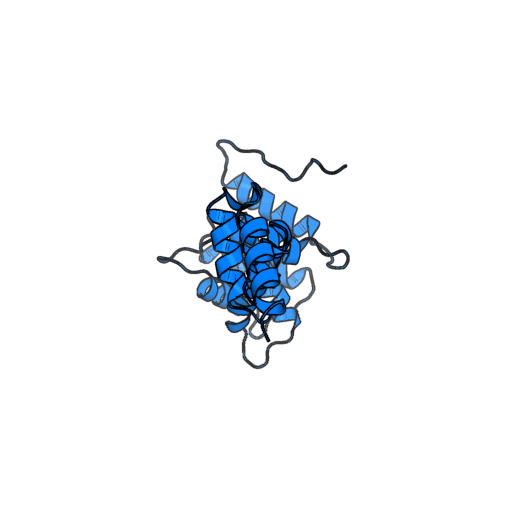R A N 1
ATOM 701 C CA . SER A 1 91 ? 3.569 14.771 -5.234 1.00 72.75 91 SER A CA 1
ATOM 702 C C . SER A 1 91 ? 4.399 14.239 -6.409 1.00 72.75 91 SER A C 1
ATOM 704 O O . SER A 1 91 ? 5.240 14.939 -6.965 1.00 72.75 91 SER A O 1
ATOM 706 N N . LEU A 1 92 ? 4.241 12.958 -6.742 1.00 84.00 92 LEU A N 1
ATOM 707 C CA . LEU A 1 92 ? 5.007 12.320 -7.812 1.00 84.00 92 LEU A CA 1
ATOM 708 C C . LEU A 1 92 ? 4.342 12.546 -9.172 1.00 84.00 92 LEU A C 1
ATOM 710 O O . LEU A 1 92 ? 3.142 12.319 -9.320 1.00 84.00 92 LEU A O 1
ATOM 714 N N . GLU A 1 93 ? 5.122 12.966 -10.162 1.00 85.56 93 GLU A N 1
ATOM 715 C CA . GLU A 1 93 ? 4.643 13.119 -11.535 1.00 85.56 93 GLU A CA 1
ATOM 716 C C . GLU A 1 93 ? 4.784 11.793 -12.304 1.00 85.56 93 GLU A C 1
ATOM 718 O O . GLU A 1 93 ? 5.757 11.060 -12.099 1.00 85.56 93 GLU A O 1
ATOM 723 N N . PRO A 1 94 ? 3.874 11.458 -13.239 1.00 86.00 94 PRO A N 1
ATOM 724 C CA . PRO A 1 94 ? 3.940 10.204 -13.999 1.00 86.00 94 PRO A CA 1
ATOM 725 C C . PRO A 1 94 ? 5.284 9.941 -14.699 1.00 86.00 94 PRO A C 1
ATOM 727 O O . PRO A 1 94 ? 5.706 8.790 -14.822 1.00 86.00 94 PRO A O 1
ATOM 730 N N . SER A 1 95 ? 5.985 10.995 -15.127 1.00 87.25 95 SER A N 1
ATOM 731 C CA . SER A 1 95 ? 7.305 10.908 -15.767 1.00 87.25 95 SER A CA 1
ATOM 732 C C . SER A 1 95 ? 8.405 10.377 -14.838 1.00 87.25 95 SER A C 1
ATOM 734 O O . SER A 1 95 ? 9.388 9.805 -15.311 1.00 87.25 95 SER A O 1
ATOM 736 N N . GLU A 1 96 ? 8.236 10.510 -13.524 1.00 88.88 96 GLU A N 1
ATOM 737 C CA . GLU A 1 96 ? 9.213 10.100 -12.514 1.00 88.88 96 GLU A CA 1
ATOM 738 C C . GLU A 1 96 ? 9.094 8.615 -12.144 1.00 88.88 96 GLU A C 1
ATOM 740 O O . GLU A 1 96 ? 9.997 8.050 -11.527 1.00 88.88 96 GLU A O 1
ATOM 745 N N . LEU A 1 97 ? 8.010 7.944 -12.547 1.00 91.56 97 LEU A N 1
ATOM 746 C CA . LEU A 1 97 ? 7.789 6.539 -12.204 1.00 91.56 97 LEU A CA 1
ATOM 747 C C . LEU A 1 97 ? 8.763 5.588 -12.892 1.00 91.56 97 LEU A C 1
ATOM 749 O O . LEU A 1 97 ? 9.166 4.600 -12.289 1.00 91.56 97 LEU A O 1
ATOM 753 N N . LEU A 1 98 ? 9.153 5.860 -14.139 1.00 93.69 98 LEU A N 1
ATOM 754 C CA . LEU A 1 98 ? 10.075 4.991 -14.870 1.00 93.69 98 LEU A CA 1
ATOM 755 C C . LEU A 1 98 ? 11.445 4.856 -14.178 1.00 93.69 98 LEU A C 1
ATOM 757 O O . LEU A 1 98 ? 11.853 3.718 -13.934 1.00 93.69 98 LEU A O 1
ATOM 761 N N . PRO A 1 99 ? 12.170 5.945 -13.846 1.00 92.12 99 PRO A N 1
ATOM 762 C CA . PRO A 1 99 ? 13.459 5.812 -13.169 1.00 92.12 99 PRO A CA 1
ATOM 763 C C . PRO A 1 99 ? 13.330 5.134 -11.797 1.00 92.12 99 PRO A C 1
ATOM 765 O O . PRO A 1 99 ? 14.198 4.346 -11.426 1.00 92.12 99 PRO A O 1
ATOM 768 N N . ILE A 1 100 ? 12.226 5.363 -11.077 1.00 91.69 100 ILE A N 1
ATOM 769 C CA . ILE A 1 100 ? 11.949 4.697 -9.796 1.00 91.69 100 ILE A CA 1
ATOM 770 C C . ILE A 1 100 ? 11.693 3.201 -9.996 1.00 91.69 100 ILE A C 1
ATOM 772 O O . ILE A 1 100 ? 12.251 2.385 -9.271 1.00 91.69 100 ILE A O 1
ATOM 776 N N . ALA A 1 101 ? 10.906 2.817 -11.001 1.00 92.56 101 ALA A N 1
ATOM 777 C CA . ALA A 1 101 ? 10.646 1.418 -11.315 1.00 92.56 101 ALA A CA 1
ATOM 778 C C . ALA A 1 101 ? 11.922 0.671 -11.706 1.00 92.56 101 ALA A C 1
ATOM 780 O O . ALA A 1 101 ? 12.090 -0.480 -11.313 1.00 92.56 101 ALA A O 1
ATOM 781 N N . VAL A 1 102 ? 12.836 1.310 -12.441 1.00 92.56 102 VAL A N 1
ATOM 782 C CA . VAL A 1 102 ? 14.147 0.727 -12.765 1.00 92.56 102 VAL A CA 1
ATOM 783 C C . VAL A 1 102 ? 14.962 0.484 -11.493 1.00 92.56 102 VAL A C 1
ATOM 785 O O . VAL A 1 102 ? 15.454 -0.626 -11.299 1.00 92.56 102 VAL A O 1
ATOM 788 N N . GLU A 1 103 ? 15.065 1.484 -10.613 1.00 89.88 103 GLU A N 1
ATOM 789 C CA . GLU A 1 103 ? 15.804 1.361 -9.350 1.00 89.88 103 GLU A CA 1
ATOM 790 C C . GLU A 1 103 ? 15.211 0.265 -8.450 1.00 89.88 103 GLU A C 1
ATOM 792 O O . GLU A 1 103 ? 15.930 -0.605 -7.958 1.00 89.88 103 GLU A O 1
ATOM 797 N N . GLU A 1 104 ? 13.890 0.263 -8.275 1.00 88.31 104 GLU A N 1
ATOM 798 C CA . GLU A 1 104 ? 13.205 -0.670 -7.378 1.00 88.31 104 GLU A CA 1
ATOM 799 C C . GLU A 1 104 ? 13.076 -2.086 -7.942 1.00 88.31 104 GLU A C 1
ATOM 801 O O . GLU A 1 104 ? 12.917 -3.018 -7.162 1.00 88.31 104 GLU A O 1
ATOM 806 N N . SER A 1 105 ? 13.183 -2.279 -9.260 1.00 86.81 105 SER A N 1
ATOM 807 C CA . SER A 1 105 ? 13.283 -3.623 -9.854 1.00 86.81 105 SER A CA 1
ATOM 808 C C . SER A 1 105 ? 14.674 -4.227 -9.639 1.00 86.81 105 SER A C 1
ATOM 810 O O . SER A 1 105 ? 14.806 -5.430 -9.423 1.00 86.81 105 SER A O 1
ATOM 812 N N . ALA A 1 106 ? 15.724 -3.398 -9.675 1.00 85.62 106 ALA A N 1
ATOM 813 C CA . ALA A 1 106 ? 17.111 -3.855 -9.600 1.00 85.62 106 ALA A CA 1
ATOM 814 C C . ALA A 1 106 ? 17.509 -4.367 -8.205 1.00 85.62 106 ALA A C 1
ATOM 816 O O . ALA A 1 106 ? 18.274 -5.320 -8.099 1.00 85.62 106 ALA A O 1
ATOM 817 N N . ILE A 1 107 ? 16.985 -3.760 -7.138 1.00 73.19 107 ILE A N 1
ATOM 818 C CA . ILE A 1 107 ? 17.358 -4.079 -5.748 1.00 73.19 107 ILE A CA 1
ATOM 819 C C . ILE A 1 107 ? 16.956 -5.500 -5.326 1.00 73.19 107 ILE A C 1
ATOM 821 O O . ILE A 1 107 ? 17.819 -6.236 -4.851 1.00 73.19 107 ILE A O 1
ATOM 825 N N . PRO A 1 108 ? 15.687 -5.914 -5.481 1.00 71.12 108 PRO A N 1
ATOM 826 C CA . PRO A 1 108 ? 15.273 -7.276 -5.181 1.00 71.12 108 PRO A CA 1
ATOM 827 C C . PRO A 1 108 ? 15.567 -8.243 -6.342 1.00 71.12 108 PRO A C 1
ATOM 829 O O . PRO A 1 108 ? 15.287 -9.430 -6.219 1.00 71.12 108 PRO A O 1
ATOM 832 N N . GLY A 1 109 ? 16.096 -7.757 -7.474 1.00 79.19 109 GLY A N 1
ATOM 833 C CA . GLY A 1 109 ? 16.307 -8.562 -8.680 1.00 79.19 109 GLY A CA 1
ATOM 834 C C . GLY A 1 109 ? 15.006 -9.024 -9.347 1.00 79.19 109 GLY A C 1
ATOM 835 O O . GLY A 1 109 ? 15.008 -10.018 -10.071 1.00 79.19 109 GLY A O 1
ATOM 836 N N . ILE A 1 110 ? 13.892 -8.327 -9.102 1.00 81.69 110 ILE A N 1
ATOM 837 C CA . ILE A 1 110 ? 12.572 -8.701 -9.618 1.00 81.69 110 ILE A CA 1
ATOM 838 C C . ILE A 1 110 ? 12.467 -8.287 -11.084 1.00 81.69 110 ILE A C 1
ATOM 840 O O . ILE A 1 110 ? 12.585 -7.111 -11.432 1.00 81.69 110 ILE A O 1
ATOM 844 N N . GLN A 1 111 ? 12.180 -9.257 -11.950 1.00 85.12 111 GLN A N 1
ATOM 845 C CA . GLN A 1 111 ? 11.884 -9.004 -13.355 1.00 85.12 111 GLN A CA 1
ATOM 846 C C . GLN A 1 111 ? 10.376 -8.883 -13.556 1.00 85.12 111 GLN A C 1
ATOM 848 O O . GLN A 1 111 ? 9.655 -9.877 -13.609 1.00 85.12 111 GLN A O 1
ATOM 853 N N . PHE A 1 112 ? 9.891 -7.650 -13.689 1.00 88.12 112 PHE A N 1
ATOM 854 C CA . PHE A 1 112 ? 8.492 -7.419 -14.030 1.00 88.12 112 PHE A CA 1
ATOM 855 C C . PHE A 1 112 ? 8.205 -7.851 -15.482 1.00 88.12 112 PHE A C 1
ATOM 857 O O . PHE A 1 112 ? 8.988 -7.500 -16.373 1.00 88.12 112 PHE A O 1
ATOM 864 N N . PRO A 1 113 ? 7.094 -8.551 -15.778 1.00 89.81 113 PRO A N 1
ATOM 865 C CA . PRO A 1 113 ? 6.731 -8.922 -17.145 1.00 89.81 113 PRO A CA 1
ATOM 866 C C . PRO A 1 113 ? 6.584 -7.700 -18.060 1.00 89.81 113 PRO A C 1
ATOM 868 O O . PRO A 1 113 ? 5.798 -6.792 -17.794 1.00 89.81 113 PRO A O 1
ATOM 871 N N . GLY A 1 114 ? 7.349 -7.669 -19.154 1.00 88.56 114 GLY A N 1
ATOM 872 C CA . GLY A 1 114 ? 7.427 -6.503 -20.046 1.00 88.56 114 GLY A CA 1
ATOM 873 C C . GLY A 1 114 ? 8.347 -5.376 -19.546 1.00 88.56 114 GLY A C 1
ATOM 874 O O . GLY A 1 114 ? 8.487 -4.349 -20.207 1.00 88.56 114 GLY A O 1
ATOM 875 N N . GLY A 1 115 ? 9.022 -5.580 -18.415 1.00 91.56 115 GLY A N 1
ATOM 876 C CA . GLY A 1 115 ? 10.066 -4.717 -17.877 1.00 91.56 115 GLY A CA 1
ATOM 877 C C . GLY A 1 115 ? 9.574 -3.557 -16.997 1.00 91.56 115 GLY A C 1
ATOM 878 O O . GLY A 1 115 ? 8.370 -3.326 -16.853 1.00 91.56 115 GLY A O 1
ATOM 879 N N . PRO A 1 116 ? 10.514 -2.774 -16.425 1.00 92.31 116 PRO A N 1
ATOM 880 C CA . PRO A 1 116 ? 10.209 -1.703 -15.468 1.00 92.31 116 PRO A CA 1
ATOM 881 C C . PRO A 1 116 ? 9.289 -0.608 -16.019 1.00 92.31 116 PRO A C 1
ATOM 883 O O . PRO A 1 116 ? 8.523 0.001 -15.276 1.00 92.31 116 PRO A O 1
ATOM 886 N N . ARG A 1 117 ? 9.321 -0.370 -17.337 1.00 93.81 117 ARG A N 1
ATOM 887 C CA . ARG A 1 117 ? 8.416 0.580 -17.995 1.00 93.81 117 ARG A CA 1
ATOM 888 C C . ARG A 1 117 ? 6.960 0.153 -17.878 1.00 93.81 117 ARG A C 1
ATOM 890 O O . ARG A 1 117 ? 6.113 0.995 -17.606 1.00 93.81 117 ARG A O 1
ATOM 897 N N . VAL A 1 118 ? 6.677 -1.137 -18.048 1.00 93.75 118 VAL A N 1
ATOM 898 C CA . VAL A 1 118 ? 5.315 -1.654 -17.908 1.00 93.75 118 VAL A CA 1
ATOM 899 C C . VAL A 1 118 ? 4.871 -1.542 -16.453 1.00 93.75 118 VAL A C 1
ATOM 901 O O . VAL A 1 118 ? 3.767 -1.066 -16.217 1.00 93.75 118 VAL A O 1
ATOM 904 N N . ALA A 1 119 ? 5.734 -1.856 -15.479 1.00 93.31 119 ALA A N 1
ATOM 905 C CA . ALA A 1 119 ? 5.428 -1.638 -14.060 1.00 93.31 119 ALA A CA 1
ATOM 906 C C . ALA A 1 119 ? 5.061 -0.173 -13.758 1.00 93.31 119 ALA A C 1
ATOM 908 O O . ALA A 1 119 ? 4.042 0.083 -13.119 1.00 93.31 119 ALA A O 1
ATOM 909 N N . ALA A 1 120 ? 5.845 0.785 -14.271 1.00 94.06 120 ALA A N 1
ATOM 910 C CA . ALA A 1 120 ? 5.574 2.217 -14.137 1.00 94.06 120 ALA A CA 1
ATOM 911 C C . ALA A 1 120 ? 4.215 2.616 -14.743 1.00 94.06 120 ALA A C 1
ATOM 913 O O . ALA A 1 120 ? 3.442 3.335 -14.115 1.00 94.06 120 ALA A O 1
ATOM 914 N N . THR A 1 121 ? 3.882 2.114 -15.934 1.00 94.06 121 THR A N 1
ATOM 915 C CA . THR A 1 121 ? 2.570 2.355 -16.552 1.00 94.06 121 THR A CA 1
ATOM 916 C C . THR A 1 121 ? 1.433 1.755 -15.724 1.00 94.06 121 THR A C 1
ATOM 918 O O . THR A 1 121 ? 0.448 2.440 -15.470 1.00 94.06 121 THR A O 1
ATOM 921 N N . ARG A 1 122 ? 1.572 0.514 -15.239 1.00 94.88 122 ARG A N 1
ATOM 922 C CA . ARG A 1 122 ? 0.534 -0.148 -14.431 1.00 94.88 122 ARG A CA 1
ATOM 923 C C . ARG A 1 122 ? 0.278 0.558 -13.113 1.00 94.88 122 ARG A C 1
ATOM 925 O O . ARG A 1 122 ? -0.876 0.709 -12.725 1.00 94.88 122 ARG A O 1
ATOM 932 N N . ILE A 1 123 ? 1.328 1.017 -12.432 1.00 94.44 123 ILE A N 1
ATOM 933 C CA . ILE A 1 123 ? 1.128 1.751 -11.183 1.00 94.44 123 ILE A CA 1
ATOM 934 C C . ILE A 1 123 ? 0.522 3.136 -11.432 1.00 94.44 123 ILE A C 1
ATOM 936 O O . ILE A 1 123 ? -0.317 3.579 -10.649 1.00 94.44 123 ILE A O 1
ATOM 940 N N . ALA A 1 124 ? 0.877 3.786 -12.547 1.00 93.06 124 ALA A N 1
ATOM 941 C CA . ALA A 1 124 ? 0.224 5.019 -12.959 1.00 93.06 124 ALA A CA 1
ATOM 942 C C . ALA A 1 124 ? -1.272 4.785 -13.194 1.00 93.06 124 ALA A C 1
ATOM 944 O O . ALA A 1 124 ? -2.084 5.503 -12.625 1.00 93.06 124 ALA A O 1
ATOM 945 N N . GLU A 1 125 ? -1.654 3.750 -13.943 1.00 93.06 125 GLU A N 1
ATOM 946 C CA . GLU A 1 125 ? -3.060 3.370 -14.148 1.00 93.06 125 GLU A CA 1
ATOM 947 C C . GLU A 1 125 ? -3.781 3.091 -12.817 1.00 93.06 125 GLU A C 1
ATOM 949 O O . GLU A 1 125 ? -4.908 3.541 -12.615 1.00 93.06 125 GLU A O 1
ATOM 954 N N . ALA A 1 126 ? -3.124 2.397 -11.883 1.00 93.25 126 ALA A N 1
ATOM 955 C CA . ALA A 1 126 ? -3.721 2.002 -10.610 1.00 93.25 126 ALA A CA 1
ATOM 956 C C . ALA A 1 126 ? -3.967 3.164 -9.633 1.00 93.25 126 ALA A C 1
ATOM 958 O O . ALA A 1 126 ? -4.865 3.064 -8.786 1.00 93.25 126 ALA A O 1
ATOM 959 N N . LEU A 1 127 ? -3.162 4.228 -9.715 1.00 91.81 127 LEU A N 1
ATOM 960 C CA . LEU A 1 127 ? -3.159 5.352 -8.768 1.00 91.81 127 LEU A CA 1
ATOM 961 C C . LEU A 1 127 ? -3.511 6.708 -9.398 1.00 91.81 127 LEU A C 1
ATOM 963 O O . LEU A 1 127 ? -3.548 7.714 -8.688 1.00 91.81 127 LEU A O 1
ATOM 967 N N . SER A 1 128 ? -3.775 6.767 -10.705 1.00 86.88 128 SER A N 1
ATOM 968 C CA . SER A 1 128 ? -4.133 8.020 -11.374 1.00 86.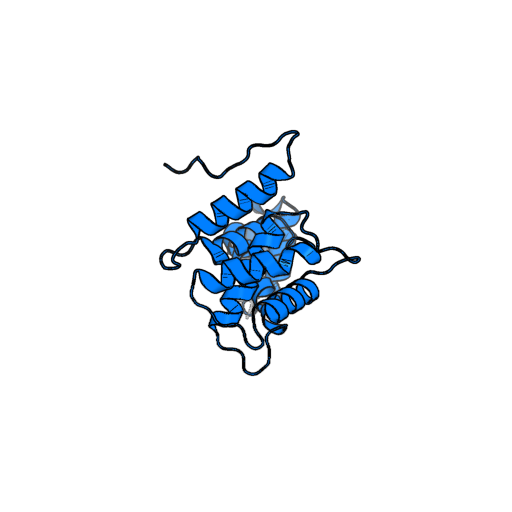88 128 SER A CA 1
ATOM 969 C C . SER A 1 128 ? -5.480 8.547 -10.894 1.00 86.88 128 SER A C 1
ATOM 971 O O . SER A 1 128 ? -6.505 7.867 -10.957 1.00 86.88 128 SER A O 1
ATOM 973 N N . ARG A 1 129 ? -5.491 9.809 -10.463 1.00 80.62 129 ARG A N 1
ATOM 974 C CA . ARG A 1 129 ? -6.695 10.561 -10.119 1.00 80.62 129 ARG A CA 1
ATOM 975 C C . ARG A 1 129 ? -6.554 11.977 -10.666 1.00 80.62 129 ARG A C 1
ATOM 977 O O . ARG A 1 129 ? -5.640 12.688 -10.267 1.00 80.62 129 ARG A O 1
ATOM 984 N N . GLN A 1 130 ? -7.464 12.385 -11.556 1.00 77.19 130 GLN A N 1
ATOM 985 C CA . GLN A 1 130 ? -7.437 13.716 -12.191 1.00 77.19 130 GLN A CA 1
ATOM 986 C C . GLN A 1 130 ? -6.068 14.034 -12.828 1.00 77.19 130 GLN A C 1
ATOM 988 O O . GLN A 1 130 ? -5.464 15.062 -12.534 1.00 77.19 130 GLN A O 1
ATOM 993 N N . ASP A 1 131 ? -5.558 13.101 -13.638 1.00 73.81 131 ASP A N 1
ATOM 994 C CA . ASP A 1 131 ? -4.281 13.202 -14.365 1.00 73.81 131 ASP A CA 1
ATOM 995 C C . ASP A 1 131 ? -3.019 13.355 -13.493 1.00 73.81 131 ASP A C 1
ATOM 997 O O . ASP A 1 131 ? -1.946 13.687 -13.993 1.00 73.81 131 ASP A O 1
ATOM 1001 N N . ARG A 1 132 ? -3.118 13.069 -12.188 1.00 81.88 132 ARG A N 1
ATOM 1002 C CA . ARG A 1 132 ? -1.986 13.035 -11.251 1.00 81.88 132 ARG A CA 1
ATOM 1003 C C . ARG A 1 132 ? -1.921 11.704 -10.520 1.00 81.88 132 ARG A C 1
ATOM 1005 O O . ARG A 1 132 ? -2.942 11.045 -10.319 1.00 81.88 132 ARG A O 1
ATOM 1012 N N . LEU A 1 133 ? -0.728 11.324 -10.073 1.00 88.31 133 LEU A N 1
ATOM 1013 C CA . LEU A 1 133 ? -0.570 10.174 -9.187 1.00 88.31 133 LEU A CA 1
ATOM 1014 C C . LEU A 1 133 ? -1.063 10.549 -7.791 1.00 88.31 133 LEU A C 1
ATOM 1016 O O . LEU A 1 133 ? -0.539 11.473 -7.167 1.00 88.31 133 LEU A O 1
ATOM 1020 N N . ALA A 1 134 ? -2.078 9.841 -7.305 1.00 90.38 134 ALA A N 1
ATOM 1021 C CA . ALA A 1 134 ? -2.629 10.073 -5.982 1.00 90.38 134 ALA A CA 1
ATOM 1022 C C . ALA A 1 134 ? -2.004 9.120 -4.949 1.00 90.38 134 ALA A C 1
ATOM 1024 O O . ALA A 1 134 ? -1.846 7.927 -5.230 1.00 90.38 134 ALA A O 1
ATOM 1025 N N . PRO A 1 135 ? -1.684 9.609 -3.737 1.00 92.56 135 PRO A N 1
ATOM 1026 C CA . PRO A 1 135 ? -1.316 8.733 -2.635 1.00 92.56 135 PRO A CA 1
ATOM 1027 C C . PRO A 1 135 ? -2.515 7.879 -2.204 1.00 92.56 135 PRO A C 1
ATOM 1029 O O . PRO A 1 135 ? -3.675 8.261 -2.398 1.00 92.56 135 PRO A O 1
ATOM 1032 N N . ILE A 1 136 ? -2.240 6.741 -1.566 1.00 92.69 136 ILE A N 1
ATOM 1033 C CA . ILE A 1 136 ? -3.285 5.940 -0.925 1.00 92.69 136 ILE A CA 1
ATOM 1034 C C . ILE A 1 136 ? -3.817 6.705 0.288 1.00 92.69 136 ILE A C 1
ATOM 1036 O O . ILE A 1 136 ? -3.057 7.120 1.162 1.00 92.69 136 ILE A O 1
ATOM 1040 N N . VAL A 1 137 ? -5.136 6.888 0.326 1.00 90.94 137 VAL A N 1
ATOM 1041 C CA . VAL A 1 137 ? -5.857 7.596 1.389 1.00 90.94 137 VAL A CA 1
ATOM 1042 C C . VAL A 1 137 ? -6.844 6.654 2.082 1.00 90.94 137 VAL A C 1
ATOM 1044 O O . VAL A 1 137 ? -7.394 5.769 1.425 1.00 90.94 137 VAL A O 1
ATOM 1047 N N . PRO A 1 138 ? -7.134 6.850 3.381 1.00 90.75 138 PRO A N 1
ATOM 1048 C CA . PRO A 1 138 ? -6.572 7.853 4.301 1.00 90.75 138 PRO A CA 1
ATOM 1049 C C . PRO A 1 138 ? -5.110 7.563 4.692 1.00 90.75 138 PRO A C 1
ATOM 1051 O O . PRO A 1 138 ? -4.638 6.445 4.502 1.00 90.75 138 PRO A O 1
ATOM 1054 N N . ASP A 1 139 ? -4.419 8.540 5.295 1.00 89.94 139 ASP A N 1
ATOM 1055 C CA . ASP A 1 139 ? -2.989 8.427 5.647 1.00 89.94 139 ASP A CA 1
ATOM 1056 C C . ASP A 1 139 ? -2.673 7.162 6.463 1.00 89.94 139 ASP A C 1
ATOM 1058 O O . ASP A 1 139 ? -1.704 6.480 6.163 1.00 89.94 139 ASP A O 1
ATOM 1062 N N . THR A 1 140 ? -3.536 6.759 7.404 1.00 89.25 140 THR A N 1
ATOM 1063 C CA . THR A 1 140 ? -3.336 5.526 8.191 1.00 89.25 140 THR A CA 1
ATOM 1064 C C . THR A 1 140 ? -3.330 4.251 7.345 1.00 89.25 140 THR A C 1
ATOM 1066 O O . THR A 1 140 ? -2.640 3.296 7.682 1.00 89.25 140 THR A O 1
ATOM 1069 N N . VAL A 1 141 ? -4.097 4.215 6.249 1.00 93.38 141 VAL A N 1
ATOM 1070 C CA . VAL A 1 141 ? -4.068 3.093 5.294 1.00 93.38 141 VAL A CA 1
ATOM 1071 C C . VAL A 1 141 ? -2.810 3.183 4.429 1.00 93.38 141 VAL A C 1
ATOM 1073 O O . VAL A 1 141 ? -2.157 2.170 4.199 1.00 93.38 141 VAL A O 1
ATOM 1076 N N . GLY A 1 142 ? -2.414 4.388 4.011 1.00 92.25 142 GLY A N 1
ATOM 1077 C CA . GLY A 1 142 ? -1.149 4.614 3.306 1.00 92.25 142 GLY A CA 1
ATOM 1078 C C . GLY A 1 142 ? 0.084 4.192 4.119 1.00 92.25 142 GLY A C 1
ATOM 1079 O O . GLY A 1 142 ? 0.968 3.514 3.599 1.00 92.25 142 GLY A O 1
ATOM 1080 N N . GLU A 1 143 ? 0.116 4.517 5.412 1.00 90.06 143 GLU A N 1
ATOM 1081 C CA . GLU A 1 143 ? 1.128 4.074 6.380 1.00 90.06 143 GLU A CA 1
ATOM 1082 C C . GLU A 1 143 ? 1.144 2.548 6.526 1.00 90.06 143 GLU A C 1
ATOM 1084 O O . GLU A 1 143 ? 2.210 1.934 6.519 1.00 90.06 143 GLU A O 1
ATOM 1089 N N . ALA A 1 144 ? -0.027 1.911 6.591 1.00 91.94 144 ALA A N 1
ATOM 1090 C CA . ALA A 1 144 ? -0.130 0.455 6.624 1.00 91.94 144 ALA A CA 1
ATOM 1091 C C . ALA A 1 144 ? 0.404 -0.199 5.331 1.00 91.94 144 ALA A C 1
ATOM 1093 O O . ALA A 1 144 ? 1.087 -1.225 5.398 1.00 91.94 144 ALA A O 1
ATOM 1094 N N . VAL A 1 145 ? 0.195 0.417 4.160 1.00 92.62 145 VAL A N 1
ATOM 1095 C CA . VAL A 1 145 ? 0.815 -0.027 2.897 1.00 92.62 145 VAL A CA 1
ATOM 1096 C C . VAL A 1 145 ? 2.335 0.156 2.925 1.00 92.62 145 VAL A C 1
ATOM 1098 O O . VAL A 1 145 ? 3.059 -0.743 2.504 1.00 92.62 145 VAL A O 1
ATOM 1101 N N . LEU A 1 146 ? 2.844 1.269 3.464 1.00 91.12 146 LEU A N 1
ATOM 1102 C CA . LEU A 1 146 ? 4.285 1.499 3.651 1.00 91.12 146 LEU A CA 1
ATOM 1103 C C . LEU A 1 146 ? 4.921 0.428 4.547 1.00 91.12 146 LEU A C 1
ATOM 1105 O O . LEU A 1 146 ? 5.971 -0.119 4.206 1.00 91.12 146 LEU A O 1
ATOM 1109 N N . LEU A 1 147 ? 4.267 0.087 5.659 1.00 87.56 147 LEU A N 1
ATOM 1110 C CA . LEU A 1 147 ? 4.699 -0.987 6.553 1.00 87.56 147 LEU A CA 1
ATOM 1111 C C . LEU A 1 147 ? 4.653 -2.355 5.866 1.00 87.56 147 LEU A C 1
ATOM 1113 O O . LEU A 1 147 ? 5.576 -3.146 6.031 1.00 87.56 147 LEU A O 1
ATOM 1117 N N . SER A 1 148 ? 3.638 -2.619 5.049 1.00 87.06 148 SER A N 1
ATOM 1118 C CA . SER A 1 148 ? 3.536 -3.874 4.293 1.00 87.06 148 SER A CA 1
ATOM 1119 C C . SER A 1 148 ? 4.625 -3.982 3.217 1.00 87.06 148 SER A C 1
ATOM 1121 O O . SER A 1 148 ? 5.221 -5.040 3.031 1.00 87.06 148 SER A O 1
ATOM 1123 N N . ALA A 1 149 ? 4.940 -2.874 2.541 1.00 87.31 149 ALA A N 1
ATOM 1124 C CA . ALA A 1 149 ? 5.938 -2.820 1.474 1.00 87.31 149 ALA A CA 1
ATOM 1125 C C . ALA A 1 149 ? 7.393 -2.849 1.981 1.00 87.31 149 ALA A C 1
ATOM 1127 O O . ALA A 1 149 ? 8.281 -3.346 1.278 1.00 87.31 149 ALA A O 1
ATOM 1128 N N . PHE A 1 150 ? 7.657 -2.285 3.168 1.00 84.12 150 PHE A N 1
ATOM 1129 C CA . PHE A 1 150 ? 9.020 -2.028 3.654 1.00 84.12 150 PHE A CA 1
ATOM 1130 C C . PHE A 1 150 ? 9.314 -2.496 5.087 1.00 84.12 150 PHE A C 1
ATOM 1132 O O . PHE A 1 150 ? 10.483 -2.566 5.457 1.00 84.12 150 PHE A O 1
ATOM 1139 N N . GLY A 1 151 ? 8.299 -2.806 5.894 1.00 69.00 151 GLY A N 1
ATOM 1140 C CA . GLY A 1 151 ? 8.422 -3.118 7.326 1.00 69.00 151 GLY A CA 1
ATOM 1141 C C . GLY A 1 151 ? 8.674 -4.593 7.668 1.00 69.00 151 GLY A C 1
ATOM 1142 O O . GLY A 1 151 ? 8.882 -4.924 8.835 1.00 69.00 151 GLY A O 1
ATOM 1143 N N . GLY A 1 152 ? 8.674 -5.498 6.686 1.00 61.09 152 GLY A N 1
ATOM 1144 C CA . GLY A 1 152 ? 8.930 -6.923 6.911 1.00 61.09 152 GLY A CA 1
ATOM 1145 C C . GLY A 1 152 ? 10.406 -7.248 7.192 1.00 61.09 152 GLY A C 1
ATOM 1146 O O . GLY A 1 152 ? 11.298 -6.791 6.481 1.00 61.09 152 GLY A O 1
ATOM 1147 N N . ARG A 1 153 ? 10.660 -8.136 8.168 1.00 41.88 153 ARG A N 1
ATOM 1148 C CA . ARG A 1 153 ? 11.989 -8.669 8.562 1.00 41.88 153 ARG A CA 1
ATOM 1149 C C . ARG A 1 153 ? 12.782 -9.397 7.453 1.00 41.88 153 ARG A C 1
ATOM 1151 O O . ARG A 1 153 ? 13.918 -9.775 7.704 1.00 41.88 153 ARG A O 1
ATOM 1158 N N . ASN A 1 154 ? 12.220 -9.577 6.254 1.00 40.09 154 ASN A N 1
ATOM 1159 C CA . ASN A 1 154 ? 12.774 -10.424 5.187 1.00 40.09 154 ASN A CA 1
ATOM 1160 C C . ASN A 1 154 ? 12.884 -9.749 3.804 1.00 40.09 154 ASN A C 1
ATOM 1162 O O . ASN A 1 154 ? 13.067 -10.450 2.814 1.00 40.09 154 ASN A O 1
ATOM 1166 N N . LEU A 1 155 ? 12.801 -8.418 3.691 1.00 50.38 155 LEU A N 1
ATOM 1167 C CA . LEU A 1 155 ? 13.063 -7.737 2.414 1.00 50.38 155 LEU A CA 1
ATOM 1168 C C . LEU A 1 155 ? 14.430 -7.034 2.440 1.00 50.38 155 LEU A C 1
ATOM 1170 O O . LEU A 1 155 ? 14.579 -6.022 3.135 1.00 50.38 155 LEU A O 1
ATOM 1174 N N . PRO A 1 156 ? 15.431 -7.513 1.674 1.00 51.72 156 PRO A N 1
ATOM 1175 C CA . PRO A 1 156 ? 16.671 -6.777 1.468 1.00 51.72 156 PRO A CA 1
ATOM 1176 C C . PRO A 1 156 ? 16.363 -5.358 0.967 1.00 51.72 156 PRO A C 1
ATOM 1178 O O . PRO A 1 156 ? 15.677 -5.168 -0.034 1.00 51.72 156 PRO A O 1
ATOM 1181 N N . GLY A 1 157 ? 16.850 -4.338 1.678 1.00 60.31 157 GLY A N 1
ATOM 1182 C CA . GLY A 1 157 ? 16.797 -2.950 1.206 1.00 60.31 157 GLY A CA 1
ATOM 1183 C C . GLY A 1 157 ? 15.514 -2.159 1.504 1.00 60.31 157 GLY A C 1
ATOM 1184 O O . GLY A 1 157 ? 15.392 -1.043 0.998 1.00 60.31 157 GLY A O 1
ATOM 1185 N N . GLY A 1 158 ? 14.588 -2.655 2.338 1.00 66.38 158 GLY A N 1
ATOM 1186 C CA . GLY A 1 158 ? 13.390 -1.902 2.763 1.00 66.38 158 GLY A CA 1
ATOM 1187 C C . GLY A 1 158 ? 13.715 -0.539 3.395 1.00 66.38 158 GLY A C 1
ATOM 1188 O O . GLY A 1 158 ? 13.245 0.496 2.926 1.00 66.38 158 GLY A O 1
ATOM 1189 N N . THR A 1 159 ? 14.624 -0.511 4.374 1.00 65.81 159 THR A N 1
ATOM 1190 C CA . THR A 1 159 ? 15.096 0.732 5.012 1.00 65.81 159 THR A CA 1
ATOM 1191 C C . THR A 1 159 ? 15.756 1.685 4.016 1.00 65.81 159 THR A C 1
ATOM 1193 O O . THR A 1 159 ? 15.529 2.890 4.063 1.00 65.81 159 THR A O 1
ATOM 1196 N N . GLN A 1 160 ? 16.553 1.167 3.077 1.00 69.00 160 GLN A N 1
ATOM 1197 C CA . GLN A 1 160 ? 17.198 2.005 2.062 1.00 69.00 160 GLN A CA 1
ATOM 1198 C C . GLN A 1 160 ? 16.178 2.601 1.085 1.00 69.00 160 GLN A C 1
ATOM 1200 O O . GLN A 1 160 ? 16.326 3.756 0.692 1.00 69.00 160 GLN A O 1
ATOM 1205 N N . ALA A 1 161 ? 15.132 1.852 0.727 1.00 67.00 161 ALA A N 1
ATOM 1206 C CA . ALA A 1 161 ? 14.037 2.358 -0.096 1.00 67.00 161 ALA A CA 1
ATOM 1207 C C . ALA A 1 161 ? 13.270 3.479 0.606 1.00 67.00 161 ALA A C 1
ATOM 1209 O O . ALA A 1 161 ? 13.027 4.519 -0.007 1.00 67.00 161 ALA A O 1
ATOM 1210 N N . LEU A 1 162 ? 12.992 3.334 1.904 1.00 72.62 162 LEU A N 1
ATOM 1211 C CA . LEU A 1 162 ? 12.410 4.411 2.706 1.00 72.62 162 LEU A CA 1
ATOM 1212 C C . LEU A 1 162 ? 13.324 5.639 2.763 1.00 72.62 162 LEU A C 1
ATOM 1214 O O . LEU A 1 162 ? 12.853 6.744 2.525 1.00 72.62 162 LEU A O 1
ATOM 1218 N N . VAL A 1 163 ? 14.631 5.469 2.987 1.00 73.00 163 VAL A N 1
ATOM 1219 C CA . VAL A 1 163 ? 15.594 6.587 3.001 1.00 73.00 163 VAL A CA 1
ATOM 1220 C C . VAL A 1 163 ? 15.653 7.306 1.651 1.00 73.00 163 VAL A C 1
ATOM 1222 O O . VAL A 1 163 ? 15.657 8.534 1.615 1.00 73.00 163 VAL A O 1
ATOM 1225 N N . ARG A 1 164 ? 15.678 6.580 0.527 1.00 75.50 164 ARG A N 1
ATOM 1226 C CA . ARG A 1 164 ? 15.660 7.203 -0.807 1.00 75.50 164 ARG A CA 1
ATOM 1227 C C . ARG A 1 164 ? 14.348 7.932 -1.074 1.00 75.50 164 ARG A C 1
ATOM 1229 O O . ARG A 1 164 ? 14.361 9.041 -1.596 1.00 75.50 164 ARG A O 1
ATOM 1236 N N . THR A 1 165 ? 13.230 7.330 -0.688 1.00 74.31 165 THR A N 1
ATOM 1237 C CA . THR A 1 165 ? 11.897 7.932 -0.809 1.00 74.31 165 THR A CA 1
ATOM 1238 C C . THR A 1 165 ? 11.786 9.200 0.034 1.00 74.31 165 THR A C 1
ATOM 1240 O O . THR A 1 165 ? 11.332 10.226 -0.464 1.00 74.31 165 THR A O 1
ATOM 1243 N N . ALA A 1 166 ? 12.296 9.169 1.266 1.00 70.94 166 ALA A N 1
ATOM 1244 C CA . ALA A 1 166 ? 12.371 10.329 2.141 1.00 70.94 166 ALA A CA 1
ATOM 1245 C C . ALA A 1 166 ? 13.245 11.431 1.530 1.00 70.94 166 ALA A C 1
ATOM 1247 O O . ALA A 1 166 ? 12.806 12.568 1.470 1.00 70.94 166 ALA A O 1
ATOM 1248 N N . ARG A 1 167 ? 14.423 11.105 0.977 1.00 73.00 167 ARG A N 1
ATOM 1249 C CA . ARG A 1 167 ? 15.265 12.087 0.263 1.00 73.00 167 ARG A CA 1
ATOM 1250 C C . ARG A 1 167 ? 14.551 12.720 -0.932 1.00 73.00 167 ARG A C 1
ATOM 1252 O O . ARG A 1 167 ? 14.704 13.912 -1.153 1.00 73.00 167 ARG A O 1
ATOM 1259 N N . ARG A 1 168 ? 13.769 11.948 -1.694 1.00 74.94 168 ARG A N 1
ATOM 1260 C CA . ARG A 1 168 ? 12.959 12.470 -2.812 1.00 74.94 168 ARG A CA 1
ATOM 1261 C C . ARG A 1 168 ? 11.858 13.406 -2.336 1.00 74.94 168 ARG A C 1
ATOM 1263 O O . ARG A 1 168 ? 11.580 14.397 -2.998 1.00 74.94 168 ARG A O 1
ATOM 1270 N N . ALA A 1 169 ? 11.226 13.079 -1.213 1.00 66.44 169 ALA A N 1
ATOM 1271 C CA . ALA A 1 169 ? 10.223 13.938 -0.603 1.00 66.44 169 ALA A CA 1
ATOM 1272 C C . ALA A 1 169 ? 10.858 15.223 -0.042 1.00 66.44 169 ALA A C 1
ATOM 1274 O O . ALA A 1 169 ? 10.329 16.302 -0.279 1.00 66.44 169 ALA A O 1
ATOM 1275 N N . ASP A 1 170 ? 12.008 15.113 0.624 1.00 60.16 170 ASP A N 1
ATOM 1276 C CA . ASP A 1 170 ? 12.753 16.208 1.258 1.00 60.16 170 ASP A CA 1
ATOM 1277 C C . ASP A 1 170 ? 13.324 17.195 0.228 1.00 60.16 170 ASP A C 1
ATOM 1279 O O . ASP A 1 170 ? 13.102 18.393 0.338 1.00 60.16 170 ASP A O 1
ATOM 1283 N N . GLN A 1 171 ? 13.907 16.703 -0.874 1.00 58.00 171 GLN A N 1
ATOM 1284 C CA . GLN A 1 171 ? 14.349 17.532 -2.013 1.00 58.00 171 GLN A CA 1
ATOM 1285 C C . GLN A 1 171 ? 13.217 18.338 -2.670 1.00 58.00 171 GLN A C 1
ATOM 1287 O O . GLN A 1 171 ? 13.478 19.282 -3.411 1.00 58.00 171 GLN A O 1
ATOM 1292 N N . ARG A 1 172 ? 11.958 17.959 -2.432 1.00 56.53 172 ARG A N 1
ATOM 1293 C CA . ARG A 1 172 ? 10.772 18.693 -2.893 1.00 56.53 172 ARG A CA 1
ATOM 1294 C C . ARG A 1 172 ? 10.194 19.620 -1.818 1.00 56.53 172 ARG A C 1
ATOM 1296 O O . ARG A 1 172 ? 9.372 20.465 -2.154 1.00 56.53 172 ARG A O 1
ATOM 1303 N N . HIS A 1 173 ? 10.607 19.459 -0.559 1.00 46.34 173 HIS A N 1
ATOM 1304 C CA . HIS A 1 173 ? 10.129 20.190 0.617 1.00 46.34 173 HIS A CA 1
ATOM 1305 C C . HIS A 1 173 ? 11.201 21.127 1.207 1.00 46.34 173 HIS A C 1
ATOM 1307 O O . HIS A 1 173 ? 11.251 21.297 2.426 1.00 46.34 173 HIS A O 1
ATOM 1313 N N . ASP A 1 174 ? 11.988 21.821 0.370 1.00 35.25 174 ASP A N 1
ATOM 1314 C CA . ASP A 1 174 ? 12.748 23.028 0.764 1.00 35.25 174 ASP A CA 1
ATOM 1315 C C . ASP A 1 174 ? 11.784 24.188 1.129 1.00 35.25 174 ASP A C 1
ATOM 1317 O O . ASP A 1 174 ? 11.704 25.222 0.471 1.00 35.25 174 ASP A O 1
ATOM 1321 N N . ALA A 1 175 ? 10.975 23.955 2.163 1.00 34.34 175 ALA A N 1
ATOM 1322 C CA . ALA A 1 175 ? 10.261 24.863 3.048 1.00 34.34 175 ALA A CA 1
ATOM 1323 C C . ALA A 1 175 ? 9.401 24.002 4.000 1.00 34.34 175 ALA A C 1
ATOM 1325 O O . ALA A 1 175 ? 8.210 23.806 3.779 1.00 34.34 175 ALA A O 1
ATOM 1326 N N . ASN A 1 176 ? 10.019 23.540 5.092 1.00 34.03 176 ASN A N 1
ATOM 1327 C CA . ASN A 1 176 ? 9.382 22.998 6.298 1.00 34.03 176 ASN A CA 1
ATOM 1328 C C . ASN A 1 176 ? 8.597 21.680 6.134 1.00 34.03 176 ASN A C 1
ATOM 1330 O O . ASN A 1 176 ? 7.420 21.694 5.794 1.00 34.03 176 ASN A O 1
ATOM 1334 N N . VAL A 1 177 ? 9.203 20.557 6.539 1.00 35.88 177 VAL A N 1
ATOM 1335 C CA . VAL A 1 177 ? 8.729 19.682 7.641 1.00 35.88 177 VAL A CA 1
ATOM 1336 C C . VAL A 1 177 ? 9.620 18.432 7.707 1.00 35.88 177 VAL A C 1
ATOM 1338 O O . VAL A 1 177 ? 9.513 17.504 6.914 1.00 35.88 177 VAL A O 1
ATOM 1341 N N . CYS A 1 178 ? 10.474 18.395 8.729 1.00 39.28 178 CYS A N 1
ATOM 1342 C CA . CYS A 1 178 ? 11.062 17.171 9.268 1.00 39.28 178 CYS A CA 1
ATOM 1343 C C . CYS A 1 178 ? 9.948 16.378 9.961 1.00 39.28 178 CYS A C 1
ATOM 1345 O O . CYS A 1 178 ? 9.459 16.861 10.981 1.00 39.28 178 C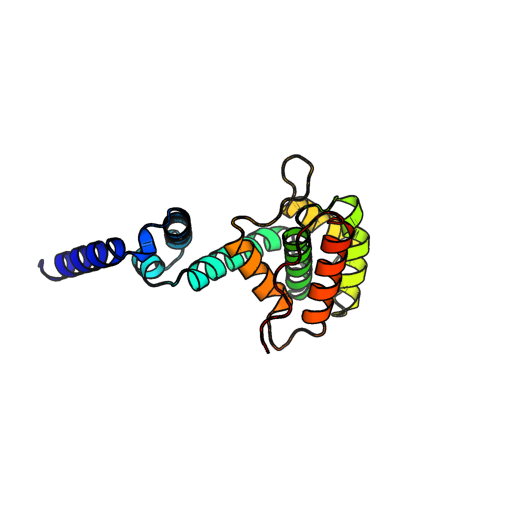YS A O 1
ATOM 1347 N N . PHE A 1 179 ? 9.574 15.175 9.506 1.00 36.56 179 PHE A N 1
ATOM 1348 C CA . PHE A 1 179 ? 8.827 14.260 10.379 1.00 36.56 179 PHE A CA 1
ATOM 1349 C C . PHE A 1 179 ? 9.136 12.764 10.173 1.00 36.56 179 PHE A C 1
ATOM 1351 O O . PHE A 1 179 ? 8.952 12.194 9.104 1.00 36.56 179 PHE A O 1
ATOM 1358 N N . ALA A 1 180 ? 9.558 12.165 11.294 1.00 34.31 180 ALA A N 1
ATOM 1359 C CA . ALA A 1 180 ? 9.331 10.790 11.754 1.00 34.31 180 ALA A CA 1
ATOM 1360 C C . ALA A 1 180 ? 9.956 9.584 11.024 1.00 34.31 180 ALA A C 1
ATOM 1362 O O . ALA A 1 180 ? 9.246 8.638 10.702 1.00 34.31 180 ALA A O 1
ATOM 1363 N N . ILE A 1 181 ? 11.293 9.510 10.925 1.00 38.75 181 ILE A N 1
ATOM 1364 C CA . ILE A 1 181 ? 11.980 8.198 10.770 1.00 38.75 181 ILE A CA 1
ATOM 1365 C C . ILE A 1 181 ? 13.099 7.950 11.815 1.00 38.75 181 ILE A C 1
ATOM 1367 O O . ILE A 1 181 ? 13.562 6.827 11.966 1.00 38.75 181 ILE A O 1
ATOM 1371 N N . THR A 1 182 ? 13.495 8.922 12.646 1.00 32.84 182 THR A N 1
ATOM 1372 C CA . THR A 1 182 ? 14.632 8.762 13.590 1.00 32.84 182 THR A CA 1
ATOM 1373 C C . THR A 1 182 ? 14.278 8.586 15.072 1.00 32.84 182 THR A C 1
ATOM 1375 O O . THR A 1 182 ? 15.140 8.768 15.927 1.00 32.84 182 THR A O 1
ATOM 1378 N N . ARG A 1 183 ? 13.051 8.186 15.432 1.00 28.94 183 ARG A N 1
ATOM 1379 C CA . ARG A 1 183 ? 12.729 7.825 16.830 1.00 28.94 183 ARG A CA 1
ATOM 1380 C C . ARG A 1 183 ? 12.119 6.436 16.955 1.00 28.94 183 ARG A C 1
ATOM 1382 O O . ARG A 1 183 ? 10.947 6.284 17.279 1.00 28.94 183 ARG A O 1
ATOM 1389 N N . THR A 1 184 ? 12.946 5.420 16.736 1.00 31.89 184 THR A N 1
ATOM 1390 C CA . THR A 1 184 ? 12.814 4.133 17.437 1.00 31.89 184 THR A CA 1
ATOM 1391 C C . THR A 1 184 ? 14.194 3.479 17.552 1.00 31.89 184 THR A C 1
ATOM 1393 O O . THR A 1 184 ? 14.498 2.506 16.871 1.00 31.89 184 THR A O 1
ATOM 1396 N N . CYS A 1 185 ? 15.035 4.081 18.393 1.00 31.80 185 CYS A N 1
ATOM 1397 C CA . CYS A 1 185 ? 16.074 3.406 19.166 1.00 31.80 185 CYS A CA 1
ATOM 1398 C C . CYS A 1 185 ? 15.880 3.847 20.617 1.00 31.80 185 CYS A C 1
ATOM 1400 O O . CYS A 1 185 ? 15.620 5.061 20.805 1.00 31.80 185 CYS A O 1
#

Secondary structure (DSSP, 8-state):
--SHHHHHHHHHHHHHTSGGGGSHHHHHHHHHHTTSTTHHHHHTTS-HHHHHHHHHHHHHHHHHTTS-TT--HHHHHHHHHHHHHHHHHSS--GGGHHHHHHHHHHTTT---TT-HHHHHHHHHHHHEETTEEPPPSSHHHHHHHHHHHH--TT-TTHHHHHHHHHHHHHTT--SS---SSS---

=== Feature glossary ===
Legend for the data blocks above and below:

— What the protein is —

The amino-acid sequence is the protein's primary structure: the linear order of residues from the N-terminus to the C-terminus, written in one-letter code. Everything else here — the 3D coordinates, the secondary structure, the domain annotations — is ultimately a consequence of this string.

Functional annotations link the protein to curated databases. InterPro entries identify conserved domains and families by matching the sequence against member-database signatures (Pfam, PROSITE, CDD, …). Gene Ontology (GO) terms describe molecular function, biological process, and cellular component in a controlled vocabulary. CATH places the structure in a hierarchical fold classification (Class/Architecture/Topology/Homologous-superfamily). The organism is the source species.

— Where its atoms are —

Atomic coordinates in PDBx/mmCIF format — the same representation the Protein Data Bank distributes. Each line of the _atom_site loop places one backbone atom in Cartesian space (units: ångströms, origin: arbitrary).

The six renders are orthographic views along the three Cartesian axes in both directions. Representation (cartoon, sticks, or surface) and color scheme (sequence-rainbow or by-chain) vary across proteins so the training set covers all the common visualization conventions.

— Local backbone conformation —

Eight-state secondary structure (DSSP): H is the canonical α-helix, G the tighter 3₁₀-helix, I the wider π-helix; E/B are β-structure, T and S are turns and bends, and '-' is everything else. DSSP derives these from the pattern of main-chain N–H···O=C hydrogen bonds, not from the sequence.

Three-state secondary structure (P-SEA) collapses the eight DSSP classes into helix (a), strand (b), and coil (c). P-SEA assigns these from Cα geometry alone — distances and angles — without requiring backbone oxygens, so it works on any Cα trace.

φ (phi) and ψ (psi) are the two rotatable backbone dihedrals per residue: φ is the C(i-1)–N–Cα–C torsion, ψ is the N–Cα–C–N(i+1) torsion, both in degrees on (−180°, 180°]. α-helical residues cluster near (−60°, −45°); β-strand residues near (−120°, +130°). A Ramachandran plot is simply a scatter of (φ, ψ) for every residue.

— Global shape and packing —

The geometric summary reports three shape descriptors. Rg (radius of gyration) measures how spread out the Cα atoms are about their centre of mass; compact globular proteins have small Rg, elongated or unfolded ones large. Cα contacts (<8 Å, |i−j|>4) count long-range residue pairs in spatial proximity — high for tightly packed folds, near zero for rods or random coil. The bounding-box extents give the protein's footprint along x, y, z in Å.

SASA measures how much of the protein is reachable by solvent. It is computed by rolling a water-sized probe over the atomic surface and summing the exposed area (Å²). Per-residue SASA distinguishes core (buried, low SASA) from surface (exposed, high SASA) residues; total SASA is a whole-molecule size measure.

Plot images: a contact map (which residues are close in 3D, as an N×N binary image), a Ramachandran scatter (backbone torsion angles, revealing secondary-structure composition at a glance), and — for AlphaFold structures — a PAE heatmap (pairwise prediction confidence).

— Structural neighborhood —

A 3Di character summarizes, for each residue, the relative orientation of the Cα frame of its nearest spatial neighbor. Because it encodes fold topology rather than chemistry, 3Di alignments detect remote structural similarity that sequence alignment misses.

The Foldseek neighbor list gives the closest experimentally determined structures in the PDB, ranked by structural alignment. TM-score near 1 means near-identical fold; near 0.3 means only rough topology match. This is how one finds what a novel AlphaFold prediction most resembles in the solved-structure universe.

— Confidence and disorder —

For AlphaFold models, the B-factor field carries pLDDT — the model's own estimate of local accuracy on a 0–100 scale. Regions with pLDDT<50 should be treated as essentially unmodeled; they often correspond to intrinsically disordered segments.

Crystallographic B-factors measure how much each atom's electron density is smeared out, in Å². They rise in mobile loops and surface residues and fall in the buried interior. In AlphaFold models this column is repurposed to hold pLDDT instead.

Predicted Aligned Error (PAE) is an AlphaFold confidence matrix: entry (i, j) is the expected error in the position of residue j, in ångströms, when the prediction is superimposed on the true structure at residue i. Low PAE within a block of residues means that block is internally rigid and well-predicted; high PAE between two blocks means their relative placement is uncertain even if each block individually is confident.